Protein AF-A0A0B5ARY9-F1 (afdb_monomer_lite)

Organism: NCBI:txid1508404

Radius of gyration: 20.07 Å; chains: 1; bounding box: 61×40×53 Å

pLDDT: mean 85.97, std 12.18, range [48.94, 98.12]

Structure (mmCIF, N/CA/C/O backbone):
data_AF-A0A0B5ARY9-F1
#
_entry.id   AF-A0A0B5ARY9-F1
#
loop_
_atom_site.group_PDB
_atom_site.id
_atom_site.type_symbol
_atom_site.label_atom_id
_atom_site.label_alt_id
_atom_site.label_comp_id
_atom_site.label_asym_id
_atom_site.label_entity_id
_atom_site.label_seq_id
_atom_site.pdbx_PDB_ins_code
_atom_site.Cartn_x
_atom_site.Cartn_y
_atom_site.Cartn_z
_atom_site.occupancy
_atom_site.B_iso_or_equiv
_atom_site.auth_seq_id
_atom_site.auth_comp_id
_atom_site.auth_asym_id
_atom_site.auth_atom_id
_atom_site.pdbx_PDB_model_num
ATOM 1 N N . MET A 1 1 ? -7.238 20.984 -9.624 1.00 54.97 1 MET A N 1
ATOM 2 C CA . MET A 1 1 ? -7.441 20.242 -8.363 1.00 54.97 1 MET A CA 1
ATOM 3 C C . MET A 1 1 ? -6.133 19.531 -8.037 1.00 54.97 1 MET A C 1
ATOM 5 O O . MET A 1 1 ? -5.533 18.993 -8.959 1.00 54.97 1 MET A O 1
ATOM 9 N N . MET A 1 2 ? -5.615 19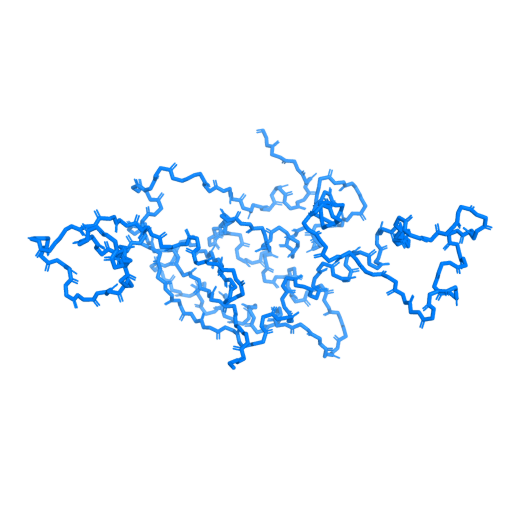.633 -6.809 1.00 69.62 2 MET A N 1
ATOM 10 C CA . MET A 1 2 ? -4.428 18.862 -6.398 1.00 69.62 2 MET A CA 1
ATOM 11 C C . MET A 1 2 ? -4.874 17.446 -6.035 1.00 69.62 2 MET A C 1
ATOM 13 O O . MET A 1 2 ? -5.893 17.307 -5.373 1.00 69.62 2 MET A O 1
ATOM 17 N N . SER A 1 3 ? -4.133 16.422 -6.463 1.00 82.12 3 SER A N 1
ATOM 18 C CA . SER A 1 3 ? -4.430 15.027 -6.106 1.00 82.12 3 SER A CA 1
ATOM 19 C C . SER A 1 3 ? -4.201 14.764 -4.612 1.00 82.12 3 SER A C 1
ATOM 21 O O . SER A 1 3 ? -3.305 15.389 -4.040 1.00 82.12 3 SER A O 1
ATOM 23 N N . TYR A 1 4 ? -4.915 13.822 -4.006 1.00 85.75 4 TYR A N 1
ATOM 24 C CA . TYR A 1 4 ? -4.802 13.463 -2.587 1.00 85.75 4 TYR A CA 1
ATOM 25 C C . TYR A 1 4 ? -5.052 11.966 -2.370 1.00 85.75 4 TYR A C 1
ATOM 27 O O . TYR A 1 4 ? -5.631 11.297 -3.221 1.00 85.75 4 TYR A O 1
ATOM 35 N N . THR A 1 5 ? -4.529 11.437 -1.269 1.00 89.31 5 THR A N 1
ATOM 36 C CA . THR A 1 5 ? -4.790 10.079 -0.793 1.00 89.31 5 THR A CA 1
ATOM 37 C C . THR A 1 5 ? -5.748 10.186 0.381 1.00 89.31 5 THR A C 1
ATOM 39 O O . THR A 1 5 ? -5.441 10.841 1.376 1.00 89.31 5 THR A O 1
ATOM 42 N N . GLU A 1 6 ? -6.906 9.565 0.258 1.00 91.56 6 GLU A N 1
ATOM 43 C CA . GLU A 1 6 ? -7.894 9.423 1.317 1.00 91.56 6 GLU A CA 1
ATOM 44 C C . GLU A 1 6 ? -7.512 8.235 2.195 1.00 91.56 6 GLU A C 1
ATOM 46 O O . GLU A 1 6 ? -7.221 7.140 1.703 1.00 91.56 6 GLU A O 1
ATOM 51 N N . ILE A 1 7 ? -7.499 8.460 3.502 1.00 94.00 7 ILE A N 1
ATOM 52 C CA . ILE A 1 7 ? -7.186 7.443 4.499 1.00 94.00 7 ILE A CA 1
ATOM 53 C C . ILE A 1 7 ? -8.490 7.115 5.199 1.00 94.00 7 ILE A C 1
ATOM 55 O O . ILE A 1 7 ? -9.101 7.989 5.815 1.00 94.00 7 ILE A O 1
ATOM 59 N N . TYR A 1 8 ? -8.907 5.862 5.111 1.00 94.94 8 TYR A N 1
ATOM 60 C CA . TYR A 1 8 ? -10.141 5.384 5.705 1.00 94.94 8 TYR A CA 1
ATOM 61 C C . TYR A 1 8 ? -9.852 4.620 6.989 1.00 94.94 8 TYR A C 1
ATOM 63 O O . TYR A 1 8 ? -9.044 3.691 6.999 1.00 94.94 8 TYR A O 1
ATOM 71 N N . ALA A 1 9 ? -10.524 4.995 8.072 1.00 96.94 9 ALA A N 1
ATOM 72 C CA . ALA A 1 9 ? -10.546 4.214 9.297 1.00 96.94 9 ALA A CA 1
ATOM 73 C C . ALA A 1 9 ? -11.629 3.139 9.197 1.00 96.94 9 ALA A C 1
ATOM 75 O O . ALA A 1 9 ? -12.767 3.424 8.823 1.00 96.94 9 ALA A O 1
ATOM 76 N N . ILE A 1 10 ? -11.266 1.914 9.568 1.00 97.00 10 ILE A N 1
ATOM 77 C CA . ILE A 1 10 ? -12.204 0.808 9.740 1.00 97.00 10 ILE A CA 1
ATOM 78 C C . ILE A 1 10 ? -12.572 0.764 11.218 1.00 97.00 10 ILE A C 1
ATOM 80 O O . ILE A 1 10 ? -11.695 0.582 12.068 1.00 97.00 10 ILE A O 1
ATOM 84 N N . HIS A 1 11 ? -13.851 0.941 11.524 1.00 97.25 11 HIS A N 1
ATOM 85 C CA . HIS A 1 11 ? -14.368 0.974 12.887 1.00 97.25 11 HIS A CA 1
ATOM 86 C C . HIS A 1 11 ? -14.787 -0.420 13.374 1.00 97.25 11 HIS A C 1
ATOM 88 O O . HIS A 1 11 ? -15.020 -1.336 12.586 1.00 97.25 11 HIS A O 1
ATOM 94 N N . LYS A 1 12 ? -14.919 -0.599 14.693 1.00 97.06 12 LYS A N 1
ATOM 95 C CA . LYS A 1 12 ? -15.335 -1.871 15.321 1.00 97.06 12 LYS A CA 1
ATOM 96 C C . LYS A 1 12 ? -16.670 -2.419 14.823 1.00 97.06 12 LYS A C 1
ATOM 98 O O . LYS A 1 12 ? -16.895 -3.622 14.920 1.00 97.06 12 LYS A O 1
ATOM 103 N N . ASN A 1 13 ? -17.561 -1.552 14.352 1.00 94.94 13 ASN A N 1
ATOM 104 C CA . ASN A 1 13 ? -18.849 -1.940 13.781 1.00 94.94 13 ASN A CA 1
ATOM 105 C C . ASN A 1 13 ? -18.762 -2.329 12.293 1.00 94.94 13 ASN A C 1
ATOM 107 O O . ASN A 1 13 ? -19.776 -2.719 11.727 1.00 94.94 13 ASN A O 1
ATOM 111 N N . GLY A 1 14 ? -17.579 -2.243 11.682 1.00 93.06 14 GLY A N 1
ATOM 112 C CA . GLY A 1 14 ? -17.335 -2.550 10.275 1.00 93.06 14 GLY A CA 1
ATOM 113 C C . GLY A 1 14 ? -17.408 -1.335 9.356 1.00 93.06 14 GLY A C 1
ATOM 114 O O . GLY A 1 14 ? -16.981 -1.441 8.209 1.00 93.06 14 GLY A O 1
ATOM 115 N N . ASP A 1 15 ? -17.885 -0.186 9.842 1.00 94.00 15 ASP A N 1
ATOM 116 C CA . ASP A 1 15 ? -18.006 1.011 9.014 1.00 94.00 15 ASP A CA 1
ATOM 117 C C . ASP A 1 15 ? -16.628 1.512 8.589 1.00 94.00 15 ASP A C 1
ATOM 119 O O . ASP A 1 15 ? -15.696 1.609 9.397 1.00 94.00 15 ASP A O 1
ATOM 123 N N . VAL A 1 16 ? -16.533 1.902 7.324 1.00 93.62 16 VAL A N 1
ATOM 124 C CA . VAL A 1 16 ? -15.345 2.508 6.738 1.00 93.62 16 VAL A CA 1
ATOM 125 C C . VAL A 1 16 ? -15.617 3.985 6.522 1.00 93.62 16 VAL A C 1
ATOM 127 O O . VAL A 1 16 ? -16.520 4.373 5.784 1.00 93.62 16 VAL A O 1
ATOM 130 N N . ARG A 1 17 ? -14.858 4.833 7.216 1.00 92.50 17 ARG A N 1
ATOM 131 C CA . ARG A 1 17 ? -15.082 6.284 7.225 1.00 92.50 17 ARG A CA 1
ATOM 132 C C . ARG A 1 17 ? -13.805 7.025 6.898 1.00 92.50 17 ARG A C 1
ATOM 134 O O . ARG A 1 17 ? -12.728 6.638 7.351 1.00 92.50 17 ARG A O 1
ATOM 141 N N . LEU A 1 18 ? -13.930 8.104 6.128 1.00 92.44 18 LEU A N 1
ATOM 142 C CA . LEU A 1 18 ? -12.803 8.986 5.847 1.00 92.44 18 LEU A CA 1
ATOM 143 C C . LEU A 1 18 ? -12.254 9.528 7.173 1.00 92.44 18 LEU A C 1
ATOM 145 O O . LEU A 1 18 ? -12.979 10.158 7.942 1.00 92.44 18 LEU A O 1
ATOM 149 N N . TYR A 1 19 ? -10.978 9.264 7.433 1.00 94.88 19 TYR A N 1
ATOM 150 C CA . TYR A 1 19 ? -10.282 9.704 8.635 1.00 94.88 19 TYR A CA 1
ATOM 151 C C . TYR A 1 19 ? -9.521 11.005 8.383 1.00 94.88 19 TYR A C 1
ATOM 153 O O . TYR A 1 19 ? -9.696 11.990 9.099 1.00 94.88 19 TYR A O 1
ATOM 161 N N . GLU A 1 20 ? -8.675 11.016 7.352 1.00 94.12 20 GLU A N 1
ATOM 162 C CA . GLU A 1 20 ? -7.854 12.168 6.981 1.00 94.12 20 GLU A CA 1
ATOM 163 C C . GLU A 1 20 ? -7.506 12.104 5.484 1.00 94.12 20 GLU A C 1
ATOM 165 O O . GLU A 1 20 ? -7.478 11.033 4.875 1.00 94.12 20 GLU A O 1
ATOM 170 N N . GLU A 1 21 ? -7.222 13.259 4.886 1.00 91.31 21 GLU A N 1
ATOM 171 C CA . GLU A 1 21 ? -6.694 13.360 3.526 1.00 91.31 21 GLU A CA 1
ATOM 172 C C . GLU A 1 21 ? -5.220 13.745 3.570 1.00 91.31 21 GLU A C 1
ATOM 174 O O . GLU A 1 21 ? -4.829 14.758 4.159 1.00 91.31 21 GLU A O 1
ATOM 179 N N . ASN A 1 22 ? -4.399 12.985 2.859 1.00 88.12 22 ASN A N 1
ATOM 180 C CA . ASN A 1 22 ? -3.012 13.325 2.622 1.00 88.12 22 ASN A CA 1
ATOM 181 C C . ASN A 1 22 ? -2.848 13.977 1.241 1.00 88.12 22 ASN A C 1
ATOM 183 O O . ASN A 1 22 ? -3.147 13.387 0.202 1.00 88.12 22 ASN A O 1
ATOM 187 N N . LYS A 1 23 ? -2.387 15.231 1.210 1.00 85.00 23 LYS A N 1
ATOM 188 C CA . LYS A 1 23 ? -2.283 15.996 -0.041 1.00 85.00 23 LYS A CA 1
ATOM 189 C C . LYS A 1 23 ? -1.094 15.531 -0.876 1.00 85.00 23 LYS A C 1
ATOM 191 O O . LYS A 1 23 ? -0.024 15.248 -0.359 1.00 85.00 23 LYS A O 1
ATOM 196 N N . ASN A 1 24 ? -1.258 15.618 -2.193 1.00 77.62 24 ASN A N 1
ATOM 197 C CA . ASN A 1 24 ? -0.271 15.244 -3.201 1.00 77.62 24 ASN A CA 1
ATOM 198 C C . ASN A 1 24 ? -0.010 13.733 -3.280 1.00 77.62 24 ASN A C 1
ATOM 200 O O . ASN A 1 24 ? 1.106 13.263 -3.070 1.00 77.62 24 ASN A O 1
ATOM 204 N N . SER A 1 25 ? -1.041 12.991 -3.680 1.00 74.50 25 SER A N 1
ATOM 205 C CA . SER A 1 25 ? -0.987 11.531 -3.828 1.00 74.50 25 SER A CA 1
ATOM 206 C C . SER A 1 25 ? 0.103 10.986 -4.758 1.00 74.50 25 SER A C 1
ATOM 208 O O . SER A 1 25 ? 0.502 9.832 -4.624 1.00 74.50 25 SER A O 1
ATOM 210 N N . TRP A 1 26 ? 0.658 11.816 -5.654 1.00 72.94 26 TRP A N 1
ATOM 211 C CA . TRP A 1 26 ? 1.844 11.460 -6.441 1.00 72.94 26 TRP A CA 1
ATOM 212 C C . TRP A 1 26 ? 3.029 11.037 -5.566 1.00 72.94 26 TRP A C 1
ATOM 214 O O . TRP A 1 26 ? 3.849 10.241 -6.008 1.00 72.94 26 TRP A O 1
ATOM 224 N N . ARG A 1 27 ? 3.094 11.533 -4.323 1.00 80.50 27 ARG A N 1
ATOM 225 C CA . ARG A 1 27 ? 4.112 11.200 -3.317 1.00 80.50 27 ARG A CA 1
ATOM 226 C C . ARG A 1 27 ? 3.840 9.895 -2.561 1.00 80.50 27 ARG A C 1
ATOM 228 O O . ARG A 1 27 ? 4.618 9.551 -1.672 1.00 80.50 27 ARG A O 1
ATOM 235 N N . TRP A 1 28 ? 2.766 9.186 -2.903 1.00 85.06 28 TRP A N 1
ATOM 236 C CA . TRP A 1 28 ? 2.451 7.861 -2.385 1.00 85.06 28 TRP A CA 1
ATOM 237 C C . TRP A 1 28 ? 2.677 6.803 -3.473 1.00 85.06 28 TRP A C 1
ATOM 239 O O . TRP A 1 28 ? 3.830 6.600 -3.859 1.00 85.06 28 TRP A O 1
ATOM 249 N N . SER A 1 29 ? 1.630 6.157 -4.000 1.00 87.88 29 SER A N 1
ATOM 250 C CA . SER A 1 29 ? 1.767 4.998 -4.894 1.00 87.88 29 SER A CA 1
ATOM 251 C C . SER A 1 29 ? 2.662 5.245 -6.113 1.00 87.88 29 SER A C 1
ATOM 253 O O . SER A 1 29 ? 3.601 4.473 -6.299 1.00 87.88 29 SER A O 1
ATOM 255 N N . PRO A 1 30 ? 2.492 6.325 -6.908 1.00 87.31 30 PRO A N 1
ATOM 256 C CA . PRO A 1 30 ? 3.330 6.537 -8.090 1.00 87.31 30 PRO A CA 1
ATOM 257 C C . PRO A 1 30 ? 4.822 6.691 -7.767 1.00 87.31 30 PRO A C 1
ATOM 259 O O . PRO A 1 30 ? 5.667 6.166 -8.494 1.00 87.31 30 PRO A O 1
ATOM 262 N N . GLN A 1 31 ? 5.156 7.378 -6.668 1.00 88.12 31 GLN A N 1
ATOM 263 C CA . GLN A 1 31 ? 6.541 7.510 -6.220 1.00 88.12 31 GLN A CA 1
ATOM 264 C C . GLN A 1 31 ? 7.089 6.164 -5.730 1.00 88.12 31 GLN A C 1
ATOM 266 O O . GLN A 1 31 ? 8.191 5.789 -6.116 1.00 88.12 31 GLN A O 1
ATOM 271 N N . ILE A 1 32 ? 6.323 5.415 -4.928 1.00 90.75 32 ILE A N 1
ATOM 272 C CA . ILE A 1 32 ? 6.709 4.075 -4.449 1.00 90.75 32 ILE A CA 1
ATOM 273 C C . ILE A 1 32 ? 7.010 3.147 -5.628 1.00 90.75 32 ILE A C 1
ATOM 275 O O . ILE A 1 32 ? 8.047 2.485 -5.645 1.00 90.75 32 ILE A O 1
ATOM 279 N N . TRP A 1 33 ? 6.128 3.118 -6.629 1.00 92.56 33 TRP A N 1
ATOM 280 C CA . TRP A 1 33 ? 6.295 2.267 -7.803 1.00 92.56 33 TRP A CA 1
ATOM 281 C C . TRP A 1 33 ? 7.539 2.648 -8.604 1.00 92.56 33 TRP A C 1
ATOM 283 O O . TRP A 1 33 ? 8.312 1.767 -8.972 1.00 92.56 33 TRP A O 1
ATOM 293 N N . GLY A 1 34 ? 7.767 3.948 -8.817 1.00 90.00 34 GLY A N 1
ATOM 294 C CA . GLY A 1 34 ? 8.947 4.440 -9.526 1.00 90.00 34 GLY A CA 1
ATOM 295 C C . GLY A 1 34 ? 10.265 4.102 -8.822 1.00 90.00 34 GLY A C 1
ATOM 296 O O . GLY A 1 34 ? 11.233 3.743 -9.487 1.00 90.00 34 GLY A O 1
ATOM 297 N N . GLU A 1 35 ? 10.303 4.169 -7.489 1.00 90.44 35 GLU A N 1
ATOM 298 C CA . GLU A 1 35 ? 11.482 3.777 -6.706 1.00 90.44 35 GLU A CA 1
ATOM 299 C C . GLU A 1 35 ? 11.766 2.279 -6.784 1.00 90.44 35 GLU A C 1
ATOM 301 O O . GLU A 1 35 ? 12.908 1.863 -6.970 1.00 90.44 35 GLU A O 1
ATOM 306 N N . LEU A 1 36 ? 10.734 1.450 -6.615 1.00 93.00 36 LEU A N 1
ATOM 307 C CA . LEU A 1 36 ? 10.900 -0.000 -6.647 1.00 93.00 36 LEU A CA 1
ATOM 308 C C . LEU A 1 36 ? 11.262 -0.488 -8.048 1.00 93.00 36 LEU A C 1
ATOM 310 O O . LEU A 1 36 ? 12.088 -1.391 -8.181 1.00 93.00 36 LEU A O 1
ATOM 314 N N . GLU A 1 37 ? 10.710 0.146 -9.083 1.00 93.62 37 GLU A N 1
ATOM 315 C CA . GLU A 1 37 ? 11.155 -0.042 -10.460 1.00 93.62 37 GLU A CA 1
ATOM 316 C C . GLU A 1 37 ? 12.657 0.239 -10.589 1.00 93.62 37 GLU A C 1
ATOM 318 O O . GLU A 1 37 ? 13.399 -0.611 -11.077 1.00 93.62 37 GLU A O 1
ATOM 323 N N . GLU A 1 38 ? 13.115 1.401 -10.119 1.00 90.88 38 GLU A N 1
ATOM 324 C CA . GLU A 1 38 ? 14.512 1.818 -10.241 1.00 90.88 38 GLU A CA 1
ATOM 325 C C . GLU A 1 38 ? 15.489 0.920 -9.471 1.00 90.88 38 GLU A C 1
ATOM 327 O O . GLU A 1 38 ? 16.595 0.667 -9.951 1.00 90.88 38 GLU A O 1
ATOM 332 N N . ARG A 1 39 ? 15.086 0.411 -8.303 1.00 92.06 39 ARG A N 1
ATOM 333 C CA . ARG A 1 39 ? 15.934 -0.446 -7.462 1.00 92.06 39 ARG A CA 1
ATOM 334 C C . ARG A 1 39 ? 16.004 -1.894 -7.945 1.00 92.06 39 ARG A C 1
ATOM 336 O O . ARG A 1 39 ? 17.053 -2.518 -7.800 1.00 92.06 39 ARG A O 1
ATOM 343 N N . HIS A 1 40 ? 14.909 -2.442 -8.485 1.00 94.25 40 HIS A N 1
ATOM 344 C CA . HIS A 1 40 ? 14.743 -3.902 -8.609 1.00 94.25 40 HIS A CA 1
ATOM 345 C C . HIS A 1 40 ? 14.464 -4.422 -10.019 1.00 94.25 40 HIS A C 1
ATOM 347 O O . HIS A 1 40 ? 14.586 -5.633 -10.259 1.00 94.25 40 HIS A O 1
ATOM 353 N N . LEU A 1 41 ? 14.078 -3.552 -10.955 1.00 92.88 41 LEU A N 1
ATOM 354 C CA . LEU A 1 41 ? 13.720 -3.946 -12.315 1.00 92.88 41 LEU A CA 1
ATOM 355 C C . LEU A 1 41 ? 14.757 -3.471 -13.341 1.00 92.88 41 LEU A C 1
ATOM 357 O O . LEU A 1 41 ? 15.394 -2.434 -13.164 1.00 92.88 41 LEU A O 1
ATOM 361 N N . PRO A 1 42 ? 14.942 -4.219 -14.446 1.00 90.44 42 PRO A N 1
ATOM 362 C CA . PRO A 1 42 ? 15.747 -3.736 -15.557 1.00 90.44 42 PRO A CA 1
ATOM 363 C C . PRO A 1 42 ? 15.086 -2.518 -16.215 1.00 90.44 42 PRO A C 1
ATOM 365 O O . PRO A 1 42 ? 13.861 -2.328 -16.132 1.00 90.44 42 PRO A O 1
ATOM 368 N N . VAL A 1 43 ? 15.910 -1.736 -16.920 1.00 88.12 43 VAL A N 1
ATOM 369 C CA . VAL A 1 43 ? 15.468 -0.609 -17.751 1.00 88.12 43 VAL A CA 1
ATOM 370 C C . VAL A 1 43 ? 14.319 -1.064 -18.647 1.00 88.12 43 VAL A C 1
ATOM 372 O O . VAL A 1 43 ? 14.418 -2.078 -19.341 1.00 88.12 43 VAL A O 1
ATOM 375 N N . LEU A 1 44 ? 13.212 -0.321 -18.614 1.00 90.25 44 LEU A N 1
ATOM 376 C CA . LEU A 1 44 ? 12.077 -0.595 -19.482 1.00 90.25 44 LEU A CA 1
ATOM 377 C C . LEU A 1 44 ? 12.504 -0.416 -20.943 1.00 90.25 44 LEU A C 1
ATOM 379 O O . LEU A 1 44 ? 13.064 0.614 -21.308 1.00 90.25 44 LEU A O 1
ATOM 383 N N . ARG A 1 45 ? 12.178 -1.384 -21.801 1.00 90.56 45 ARG A N 1
ATOM 384 C CA . ARG A 1 45 ? 12.351 -1.265 -23.251 1.00 90.56 45 ARG A CA 1
ATOM 385 C C . ARG A 1 45 ? 10.997 -1.049 -23.933 1.00 90.56 45 ARG A C 1
ATOM 387 O O . ARG A 1 45 ? 10.281 -2.025 -24.172 1.00 90.56 45 ARG A O 1
ATOM 394 N N . PRO A 1 46 ? 10.633 0.190 -24.309 1.00 89.44 46 PRO A N 1
ATOM 395 C CA . PRO A 1 46 ? 9.399 0.424 -25.045 1.00 89.44 46 PRO A CA 1
ATOM 396 C C . PRO A 1 46 ? 9.385 -0.323 -26.382 1.00 89.44 46 PRO A C 1
ATOM 398 O O . PRO A 1 46 ? 10.389 -0.376 -27.092 1.00 89.44 46 PRO A O 1
ATOM 401 N N . ARG A 1 47 ? 8.217 -0.846 -26.773 1.00 89.06 47 ARG A N 1
ATOM 402 C CA . ARG A 1 47 ? 8.053 -1.657 -27.999 1.00 89.06 47 ARG A CA 1
ATOM 403 C C . ARG A 1 47 ? 8.470 -0.938 -29.285 1.00 89.06 47 ARG A C 1
ATOM 405 O O . ARG A 1 47 ? 8.805 -1.592 -30.266 1.00 89.06 47 ARG A O 1
ATOM 412 N N . PHE A 1 48 ? 8.429 0.392 -29.290 1.00 90.00 48 PHE A N 1
ATOM 413 C CA . PHE A 1 48 ? 8.829 1.205 -30.437 1.00 90.00 48 PHE A CA 1
ATOM 414 C C . PHE A 1 48 ? 10.353 1.396 -30.553 1.00 90.00 48 PHE A C 1
ATOM 416 O O . PHE A 1 48 ? 10.808 1.927 -31.564 1.00 90.00 48 PHE A O 1
ATOM 423 N N . VAL A 1 49 ? 11.153 0.968 -29.564 1.00 93.19 49 VAL A N 1
ATOM 424 C CA . VAL A 1 49 ? 12.620 1.047 -29.624 1.00 93.19 49 VAL A CA 1
ATOM 425 C C . VAL A 1 49 ? 13.177 -0.065 -30.528 1.00 93.19 49 VAL A C 1
ATOM 427 O O . VAL A 1 49 ? 13.020 -1.250 -30.209 1.00 93.19 49 VAL A O 1
ATOM 430 N N . PRO A 1 50 ? 13.878 0.266 -31.632 1.00 95.69 50 PRO A N 1
ATOM 431 C CA . PRO A 1 50 ? 14.358 -0.729 -32.591 1.00 95.69 50 PRO A CA 1
ATOM 432 C C . PRO A 1 50 ? 15.303 -1.764 -31.973 1.00 95.69 50 PRO A C 1
ATOM 434 O O . PRO A 1 50 ? 16.234 -1.397 -31.2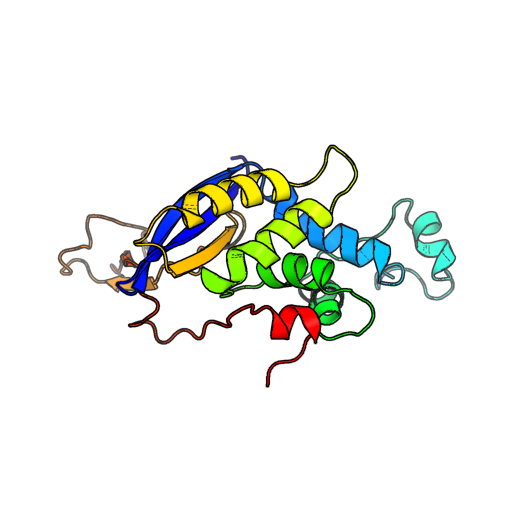64 1.00 95.69 50 PRO A O 1
ATOM 437 N N . ASN A 1 51 ? 15.140 -3.049 -32.305 1.00 94.38 51 ASN A N 1
ATOM 438 C CA . ASN A 1 51 ? 15.892 -4.175 -31.710 1.00 94.38 51 ASN A CA 1
ATOM 439 C C . ASN A 1 51 ? 17.428 -4.102 -31.831 1.00 94.38 51 ASN A C 1
ATOM 441 O O . ASN A 1 51 ? 18.119 -4.832 -31.129 1.00 94.38 51 ASN A O 1
ATOM 445 N N . TYR A 1 52 ? 17.979 -3.264 -32.716 1.00 95.00 52 TYR A N 1
ATOM 446 C CA . TYR A 1 52 ? 19.432 -3.073 -32.823 1.00 95.00 52 TYR A CA 1
ATOM 447 C C . TYR A 1 52 ? 20.003 -2.137 -31.744 1.00 95.00 52 TYR A C 1
ATOM 449 O O . TYR A 1 52 ? 21.214 -2.120 -31.538 1.00 95.00 52 TYR A O 1
ATOM 457 N N . ILE A 1 53 ? 19.152 -1.357 -31.071 1.00 95.75 53 ILE A N 1
ATOM 458 C CA . ILE A 1 53 ? 19.516 -0.581 -29.883 1.00 95.75 53 ILE A CA 1
ATOM 459 C C . ILE A 1 53 ? 19.565 -1.551 -28.708 1.00 95.75 53 ILE A C 1
ATOM 461 O O . ILE A 1 53 ? 18.551 -2.187 -28.420 1.00 95.75 53 ILE A O 1
ATOM 465 N N . LYS A 1 54 ? 20.712 -1.683 -28.038 1.00 93.19 54 LYS A N 1
ATOM 466 C CA . LYS A 1 54 ? 20.831 -2.533 -26.843 1.00 93.19 54 LYS A CA 1
ATOM 467 C C . LYS A 1 54 ? 20.122 -1.902 -25.645 1.00 93.19 54 LYS A C 1
ATOM 469 O O . LYS A 1 54 ? 19.921 -0.691 -25.636 1.00 93.19 54 LYS A O 1
ATOM 474 N N . ASP A 1 55 ? 19.760 -2.702 -24.646 1.00 90.38 55 ASP A N 1
ATOM 475 C CA . ASP A 1 55 ? 18.999 -2.225 -23.481 1.00 90.38 55 ASP A CA 1
ATOM 476 C C . ASP A 1 55 ? 19.747 -1.134 -22.703 1.00 90.38 55 ASP A C 1
ATOM 478 O O . ASP A 1 55 ? 19.145 -0.147 -22.290 1.00 90.38 55 ASP A O 1
ATOM 482 N N . GLU A 1 56 ? 21.077 -1.221 -22.625 1.00 91.62 56 GLU A N 1
ATOM 483 C CA . GLU A 1 56 ? 21.917 -0.211 -21.968 1.00 91.62 56 GLU A CA 1
ATOM 484 C C . GLU A 1 56 ? 21.964 1.123 -22.733 1.00 91.62 56 GLU A C 1
ATOM 486 O O . GLU A 1 56 ? 22.397 2.136 -22.192 1.00 91.62 56 GLU A O 1
ATOM 491 N N . GLN A 1 57 ? 21.533 1.132 -23.998 1.00 94.31 57 GLN A N 1
ATOM 492 C CA . GLN A 1 57 ? 21.506 2.309 -24.872 1.00 94.31 57 GLN A CA 1
ATOM 493 C C . GLN A 1 57 ? 20.100 2.898 -25.014 1.00 94.31 57 GLN A C 1
ATOM 495 O O . GLN A 1 57 ? 19.924 3.893 -25.716 1.00 94.31 57 GLN A O 1
ATOM 500 N N . VAL A 1 58 ? 19.087 2.285 -24.393 1.00 94.06 58 VAL A N 1
ATOM 501 C CA . VAL A 1 58 ? 17.690 2.722 -24.519 1.00 94.06 58 VAL A CA 1
ATOM 502 C C . VAL A 1 58 ? 17.524 4.151 -24.013 1.00 94.06 58 VAL A C 1
ATOM 504 O O . VAL A 1 58 ? 16.921 4.964 -24.708 1.00 94.06 58 VAL A O 1
ATOM 507 N N . GLU A 1 59 ? 18.091 4.481 -22.852 1.00 93.31 59 GLU A N 1
ATOM 508 C CA . GLU A 1 59 ? 17.980 5.831 -22.286 1.00 93.31 59 GLU A CA 1
ATOM 509 C C . GLU A 1 59 ? 18.654 6.883 -23.181 1.00 93.31 59 GLU A C 1
ATOM 511 O O . GLU A 1 59 ? 18.071 7.933 -23.446 1.00 93.31 59 GLU A O 1
ATOM 516 N N . GLU A 1 60 ? 19.845 6.580 -23.711 1.00 94.81 60 GLU A N 1
ATOM 517 C CA . GLU A 1 60 ? 20.566 7.451 -24.650 1.00 94.81 60 GLU A CA 1
ATOM 518 C C . GLU A 1 60 ? 19.769 7.656 -25.945 1.00 94.81 60 GLU A C 1
ATOM 520 O O . GLU A 1 60 ? 19.635 8.779 -26.427 1.00 94.81 60 GLU A O 1
ATOM 525 N N . TYR A 1 61 ? 19.199 6.578 -26.488 1.00 95.31 61 TYR A N 1
ATOM 526 C CA . TYR A 1 61 ? 18.402 6.614 -27.712 1.00 95.31 61 TYR A CA 1
ATOM 527 C C . TYR A 1 61 ? 17.119 7.439 -27.555 1.00 95.31 61 TYR A C 1
ATOM 529 O O . TYR A 1 61 ? 16.731 8.162 -28.473 1.00 95.31 61 TYR A O 1
ATOM 537 N N . LEU A 1 62 ? 16.455 7.326 -26.403 1.00 94.44 62 LEU A N 1
ATOM 538 C CA . LEU A 1 62 ? 15.215 8.042 -26.113 1.00 94.44 62 LEU A CA 1
ATOM 539 C C . LEU A 1 62 ? 15.455 9.487 -25.656 1.00 94.44 62 LEU A C 1
ATOM 541 O O . LEU A 1 62 ? 14.568 10.326 -25.798 1.00 94.44 62 LEU A O 1
ATOM 545 N N . GLY A 1 63 ? 16.633 9.785 -25.101 1.00 94.44 63 GLY A N 1
ATOM 546 C CA . GLY A 1 63 ? 16.928 11.060 -24.446 1.00 94.44 63 GLY A CA 1
ATOM 547 C C . GLY A 1 63 ? 16.270 11.214 -23.068 1.00 94.44 63 GLY A C 1
ATOM 548 O O . GLY A 1 63 ? 16.299 12.301 -22.495 1.00 94.44 63 GLY A O 1
ATOM 549 N N . TYR A 1 64 ? 15.663 10.149 -22.539 1.00 90.62 64 TYR A N 1
ATOM 550 C CA . TYR A 1 64 ? 15.072 10.077 -21.203 1.00 90.62 64 TYR A CA 1
ATOM 551 C C . TYR A 1 64 ? 15.033 8.623 -20.717 1.00 90.62 64 TYR A C 1
ATOM 553 O O . TYR A 1 64 ? 15.010 7.691 -21.522 1.00 90.62 64 TYR A O 1
ATOM 561 N N . LYS A 1 65 ? 14.977 8.430 -19.394 1.00 88.88 65 LYS A N 1
ATOM 562 C CA . LYS A 1 65 ? 14.771 7.113 -18.781 1.00 88.88 65 LYS A CA 1
ATOM 563 C C . LYS A 1 65 ? 13.295 6.717 -18.898 1.00 88.88 65 LYS A C 1
ATOM 565 O O . LYS A 1 65 ? 12.454 7.390 -18.293 1.00 88.88 65 LYS A O 1
ATOM 570 N N . PRO A 1 66 ? 12.942 5.686 -19.686 1.00 90.62 66 PRO A N 1
ATOM 571 C CA . PRO A 1 66 ? 11.562 5.230 -19.773 1.00 90.62 66 PRO A CA 1
ATOM 572 C C . PRO A 1 66 ? 11.129 4.638 -18.427 1.00 90.62 66 PRO A C 1
ATOM 574 O O . PRO A 1 66 ? 11.913 3.964 -17.763 1.00 90.62 66 PRO A O 1
ATOM 577 N N . LYS A 1 67 ? 9.878 4.891 -18.041 1.00 88.88 67 LYS A N 1
ATOM 578 C CA . LYS A 1 67 ? 9.271 4.385 -16.805 1.00 88.88 67 LYS A CA 1
ATOM 579 C C . LYS A 1 67 ? 8.004 3.603 -17.111 1.00 88.88 67 LYS A C 1
ATOM 581 O O . LYS A 1 67 ? 7.319 3.887 -18.100 1.00 88.88 67 LYS A O 1
ATOM 586 N N . ARG A 1 68 ? 7.688 2.638 -16.252 1.00 89.00 68 ARG A N 1
ATOM 587 C CA . ARG A 1 68 ? 6.449 1.860 -16.326 1.00 89.00 68 ARG A CA 1
ATOM 588 C C . ARG A 1 68 ? 5.283 2.750 -15.881 1.00 89.00 68 ARG A C 1
ATOM 590 O O . ARG A 1 68 ? 5.251 3.234 -14.755 1.00 89.00 68 ARG A O 1
ATOM 597 N N . HIS A 1 69 ? 4.335 2.998 -16.784 1.00 77.62 69 HIS A N 1
ATOM 598 C CA . HIS A 1 69 ? 3.170 3.860 -16.520 1.00 77.62 69 HIS A CA 1
ATOM 599 C C . HIS A 1 69 ? 1.831 3.204 -16.880 1.00 77.62 69 HIS A C 1
ATOM 601 O O . HIS A 1 69 ? 0.798 3.604 -16.347 1.00 77.62 69 HIS A O 1
ATOM 607 N N . GLY A 1 70 ? 1.826 2.220 -17.787 1.00 77.69 70 GLY A N 1
ATOM 608 C CA . GLY A 1 70 ? 0.614 1.497 -18.163 1.00 77.69 70 GLY A CA 1
ATOM 609 C C . GLY A 1 70 ? 0.262 0.393 -17.158 1.00 77.69 70 GLY A C 1
ATOM 610 O O . GLY A 1 70 ? 1.171 -0.162 -16.542 1.00 77.69 70 GLY A O 1
ATOM 611 N N . PRO A 1 71 ? -1.022 0.000 -17.033 1.00 75.88 71 PRO A N 1
ATOM 612 C CA . PRO A 1 71 ? -1.433 -1.098 -16.153 1.00 75.88 71 PRO A CA 1
ATOM 613 C C . PRO A 1 71 ? -0.679 -2.406 -16.420 1.00 75.88 71 PRO A C 1
ATOM 615 O O . PRO A 1 71 ? -0.325 -3.120 -15.490 1.00 75.88 71 PRO A O 1
ATOM 618 N N . ASP A 1 72 ? -0.394 -2.715 -17.689 1.00 81.06 72 ASP A N 1
ATOM 619 C CA . ASP A 1 72 ? 0.369 -3.915 -18.049 1.00 81.06 72 ASP A CA 1
ATOM 620 C C . ASP A 1 72 ? 1.844 -3.829 -17.649 1.00 81.06 72 ASP A C 1
ATOM 622 O O . ASP A 1 72 ? 2.425 -4.837 -17.258 1.00 81.06 72 ASP A O 1
ATOM 626 N N . ASP A 1 73 ? 2.428 -2.633 -17.698 1.00 83.44 73 ASP A N 1
ATOM 627 C CA . ASP A 1 73 ? 3.824 -2.400 -17.333 1.00 83.44 73 ASP A CA 1
ATOM 628 C C . ASP A 1 73 ? 3.998 -2.380 -15.802 1.00 83.44 73 ASP A C 1
ATOM 630 O O . ASP A 1 73 ? 4.966 -2.922 -15.269 1.00 83.44 73 ASP A O 1
ATOM 634 N N . LEU A 1 74 ? 3.032 -1.805 -15.074 1.00 89.88 74 LEU A N 1
ATOM 635 C CA . LEU A 1 74 ? 3.034 -1.745 -13.608 1.00 89.88 74 LEU A CA 1
ATOM 636 C C . LEU A 1 74 ? 2.875 -3.120 -12.951 1.00 89.88 74 LEU A C 1
ATOM 638 O O . LEU A 1 74 ? 3.362 -3.304 -11.836 1.00 89.88 74 LEU A O 1
ATOM 642 N N . LYS A 1 75 ? 2.306 -4.116 -13.647 1.00 91.50 75 LYS A N 1
ATOM 643 C CA . LYS A 1 75 ? 2.270 -5.507 -13.161 1.00 91.50 75 LYS A CA 1
ATOM 644 C C . LYS A 1 75 ? 3.653 -6.029 -12.792 1.00 91.50 75 LYS A C 1
ATOM 646 O O . LYS A 1 75 ? 3.764 -6.785 -11.837 1.00 91.50 75 LYS A O 1
ATOM 651 N N . GLU A 1 76 ? 4.711 -5.638 -13.504 1.00 93.00 76 GLU A N 1
ATOM 652 C CA . GLU A 1 76 ? 6.072 -6.055 -13.147 1.00 93.00 76 GLU A CA 1
ATOM 653 C C . GLU A 1 76 ? 6.516 -5.486 -11.797 1.00 93.00 76 GLU A C 1
ATOM 655 O O . GLU A 1 76 ? 7.162 -6.192 -11.024 1.00 93.00 76 GLU A O 1
ATOM 660 N N . VAL A 1 77 ? 6.139 -4.238 -11.502 1.00 95.06 77 VAL A N 1
ATOM 661 C CA . VAL A 1 77 ? 6.418 -3.586 -10.218 1.00 95.06 77 VAL A CA 1
ATOM 662 C C . VAL A 1 77 ? 5.601 -4.238 -9.112 1.00 95.06 77 VAL A C 1
ATOM 664 O O . VAL A 1 77 ? 6.152 -4.583 -8.074 1.00 95.06 77 VAL A O 1
ATOM 667 N N . TRP A 1 78 ? 4.307 -4.469 -9.333 1.00 94.62 78 TRP A N 1
ATOM 668 C CA . TRP A 1 78 ? 3.453 -5.129 -8.347 1.00 94.62 78 TRP A CA 1
ATOM 669 C C . TRP A 1 78 ? 3.936 -6.555 -8.065 1.00 94.62 78 TRP A C 1
ATOM 671 O O . TRP A 1 78 ? 4.124 -6.918 -6.909 1.00 94.62 78 TRP A O 1
ATOM 681 N N . ASN A 1 79 ? 4.290 -7.323 -9.095 1.00 95.31 79 ASN A N 1
ATOM 682 C CA . ASN A 1 79 ? 4.795 -8.686 -8.935 1.00 95.31 79 ASN A CA 1
ATOM 683 C C . ASN A 1 79 ? 6.066 -8.782 -8.079 1.00 95.31 79 ASN A C 1
ATOM 685 O O . ASN A 1 79 ? 6.342 -9.868 -7.572 1.00 95.31 79 ASN A O 1
ATOM 689 N N . LEU A 1 80 ? 6.816 -7.687 -7.869 1.00 95.94 80 LEU A N 1
ATOM 690 C CA . LEU A 1 80 ? 7.947 -7.674 -6.937 1.00 95.94 80 LEU A CA 1
ATOM 691 C C . LEU A 1 80 ? 7.546 -8.153 -5.539 1.00 95.94 80 LEU A C 1
ATOM 693 O O . LEU A 1 80 ? 8.355 -8.827 -4.903 1.00 95.94 80 LEU A O 1
ATOM 697 N N . PHE A 1 81 ? 6.318 -7.877 -5.088 1.00 96.19 81 PHE A N 1
ATOM 698 C CA . PHE A 1 81 ? 5.826 -8.253 -3.760 1.00 96.19 81 PHE A CA 1
ATOM 699 C C . PHE A 1 81 ? 6.023 -9.744 -3.455 1.00 96.19 81 PHE A C 1
ATOM 701 O O . PHE A 1 81 ? 6.502 -10.101 -2.380 1.00 96.19 81 PHE A O 1
ATOM 708 N N . SER A 1 82 ? 5.755 -10.617 -4.426 1.00 94.25 82 SER A N 1
ATOM 709 C CA . SER A 1 82 ? 5.885 -12.072 -4.270 1.00 94.25 82 SER A CA 1
ATOM 710 C C . SER A 1 82 ? 7.281 -12.617 -4.597 1.00 94.25 82 SER A C 1
ATOM 712 O O . SER A 1 82 ? 7.482 -13.833 -4.616 1.00 94.25 82 SER A O 1
ATOM 714 N N . THR A 1 83 ? 8.258 -11.747 -4.869 1.00 93.81 83 THR A N 1
ATOM 715 C CA . THR A 1 83 ? 9.647 -12.141 -5.151 1.00 93.81 83 THR A CA 1
ATOM 716 C C . THR A 1 83 ? 10.544 -12.017 -3.922 1.00 93.81 83 THR A C 1
ATOM 718 O O . THR A 1 83 ? 10.222 -11.344 -2.942 1.00 93.81 83 THR A O 1
ATOM 721 N N . ASP A 1 84 ? 11.715 -12.643 -3.991 1.00 92.69 84 ASP A N 1
ATOM 722 C CA . ASP A 1 84 ? 12.803 -12.517 -3.018 1.00 92.69 84 ASP A CA 1
ATOM 723 C C . ASP A 1 84 ? 13.690 -11.278 -3.245 1.00 92.69 84 ASP A C 1
ATOM 725 O O . ASP A 1 84 ? 14.611 -11.036 -2.466 1.00 92.69 84 ASP A O 1
ATOM 729 N N . LYS A 1 85 ? 13.413 -10.479 -4.287 1.00 94.00 85 LYS A N 1
ATOM 730 C CA . LYS A 1 85 ? 14.189 -9.275 -4.627 1.00 94.00 85 LYS A CA 1
ATOM 731 C C . LYS A 1 85 ? 13.958 -8.117 -3.662 1.00 94.00 85 LYS A C 1
ATOM 733 O O . LYS A 1 85 ? 14.877 -7.343 -3.417 1.00 94.00 85 LYS A O 1
ATOM 738 N N . VAL A 1 86 ? 12.744 -8.010 -3.126 1.00 94.38 86 VAL A N 1
ATOM 739 C CA . VAL A 1 86 ? 12.350 -6.954 -2.188 1.00 94.38 86 VAL A CA 1
ATOM 740 C C . VAL A 1 86 ? 12.362 -7.465 -0.752 1.00 94.38 86 VAL A C 1
ATOM 742 O O . VAL A 1 86 ? 12.058 -8.629 -0.478 1.00 94.38 86 VAL A O 1
ATOM 745 N N . ASN A 1 87 ? 12.708 -6.586 0.183 1.00 94.56 87 ASN A N 1
ATOM 746 C CA . ASN A 1 87 ? 12.673 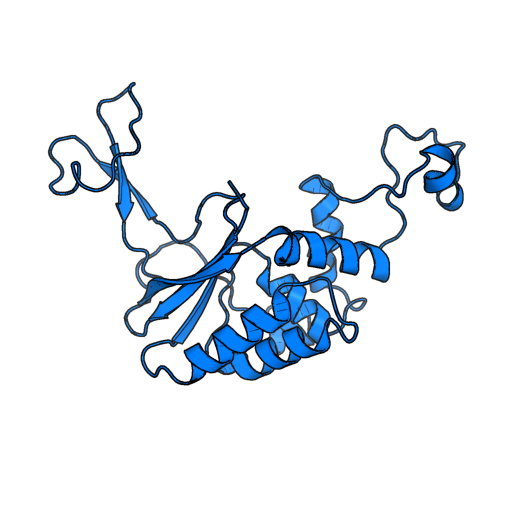-6.895 1.613 1.00 94.56 87 ASN A CA 1
ATOM 747 C C . ASN A 1 87 ? 11.296 -6.585 2.236 1.00 94.56 87 ASN A C 1
ATOM 749 O O . ASN A 1 87 ? 10.404 -6.050 1.581 1.00 94.56 87 ASN A O 1
ATOM 753 N N . SER A 1 88 ? 11.114 -6.898 3.521 1.00 95.38 88 SER A N 1
ATOM 754 C CA . SER A 1 88 ? 9.825 -6.705 4.198 1.00 95.38 88 SER A CA 1
ATOM 755 C C . SER A 1 88 ? 9.377 -5.245 4.303 1.00 95.38 88 SER A C 1
ATOM 757 O O . SER A 1 88 ? 8.183 -4.981 4.210 1.00 95.38 88 SER A O 1
ATOM 759 N N . VAL A 1 89 ? 10.300 -4.285 4.441 1.00 95.31 89 VAL A N 1
ATOM 760 C CA . VAL A 1 89 ? 9.968 -2.847 4.432 1.00 95.31 89 VAL A CA 1
ATOM 761 C C . VAL A 1 89 ? 9.381 -2.456 3.079 1.00 95.31 89 VAL A C 1
ATOM 763 O O . VAL A 1 89 ? 8.358 -1.781 3.010 1.00 95.31 89 VAL A O 1
ATOM 766 N N . GLU A 1 90 ? 10.002 -2.919 1.999 1.00 95.44 90 GLU A N 1
ATOM 767 C CA . GLU A 1 90 ? 9.535 -2.661 0.639 1.00 95.44 90 GLU A CA 1
ATOM 768 C C . GLU A 1 90 ? 8.200 -3.358 0.352 1.00 95.44 90 GLU A C 1
ATOM 770 O O . GLU A 1 90 ? 7.351 -2.768 -0.311 1.00 95.44 90 GLU A O 1
ATOM 775 N N . ARG A 1 91 ? 7.965 -4.560 0.898 1.00 96.69 91 ARG A N 1
ATOM 776 C CA . ARG A 1 91 ? 6.660 -5.233 0.791 1.00 96.69 91 ARG A CA 1
ATOM 777 C C . ARG A 1 91 ? 5.563 -4.505 1.550 1.00 96.69 91 ARG A C 1
ATOM 779 O O . ARG A 1 91 ? 4.494 -4.328 0.986 1.00 96.69 91 ARG A O 1
ATOM 786 N N . TRP A 1 92 ? 5.815 -4.037 2.770 1.00 96.88 92 TRP A N 1
ATOM 787 C CA . TRP A 1 92 ? 4.845 -3.226 3.513 1.00 96.88 92 TRP A CA 1
ATOM 788 C C . TRP A 1 92 ? 4.404 -1.993 2.723 1.00 96.88 92 TRP A C 1
ATOM 790 O O . TRP A 1 92 ? 3.214 -1.709 2.613 1.00 96.88 92 TRP A O 1
ATOM 800 N N . VAL A 1 93 ? 5.371 -1.280 2.144 1.00 95.12 93 VAL A N 1
ATOM 801 C CA . VAL A 1 93 ? 5.111 -0.049 1.394 1.00 95.12 93 VAL A CA 1
ATOM 802 C C . VAL A 1 93 ? 4.482 -0.320 0.029 1.00 95.12 93 VAL A C 1
ATOM 804 O O . VAL A 1 93 ? 3.605 0.426 -0.382 1.00 95.12 93 VAL A O 1
ATOM 807 N N . LEU A 1 94 ? 4.892 -1.373 -0.684 1.00 95.38 94 LEU A N 1
ATOM 808 C CA . LEU A 1 94 ? 4.267 -1.749 -1.954 1.00 95.38 94 LEU A CA 1
ATOM 809 C C . LEU A 1 94 ? 2.849 -2.283 -1.739 1.00 95.38 94 LEU A C 1
ATOM 811 O O . LEU A 1 94 ? 1.928 -1.875 -2.441 1.00 95.38 94 LEU A O 1
ATOM 815 N N . GLY A 1 95 ? 2.677 -3.180 -0.771 1.00 95.12 95 GLY A N 1
ATOM 816 C CA . GLY A 1 95 ? 1.410 -3.845 -0.489 1.00 95.12 95 GLY A CA 1
ATOM 817 C C . GLY A 1 95 ? 0.317 -2.865 -0.093 1.00 95.12 95 GLY A C 1
ATOM 818 O O . GLY A 1 95 ? -0.810 -3.024 -0.539 1.00 95.12 95 GLY A O 1
ATOM 819 N N . SER A 1 96 ? 0.643 -1.801 0.649 1.00 94.12 96 SER A N 1
ATOM 820 C CA . SER A 1 96 ? -0.346 -0.780 1.010 1.00 94.12 96 SER A CA 1
ATOM 821 C C . SER A 1 96 ? -0.895 0.003 -0.187 1.00 94.12 96 SER A C 1
ATOM 823 O O . SER A 1 96 ? -1.916 0.665 -0.052 1.00 94.12 96 SER A O 1
ATOM 825 N N . THR A 1 97 ? -0.254 -0.082 -1.359 1.00 92.12 97 THR A N 1
ATOM 826 C CA . THR A 1 97 ? -0.697 0.604 -2.585 1.00 92.12 97 THR A CA 1
ATOM 827 C C . THR A 1 97 ? -1.661 -0.208 -3.444 1.00 92.12 97 THR A C 1
ATOM 829 O O . THR A 1 97 ? -2.084 0.298 -4.483 1.00 92.12 97 THR A O 1
ATOM 832 N N . TYR A 1 98 ? -1.965 -1.459 -3.082 1.00 91.06 98 TYR A N 1
ATOM 833 C CA . TYR A 1 98 ? -2.893 -2.272 -3.868 1.00 91.06 98 TYR A CA 1
ATOM 834 C C . TYR A 1 98 ? -4.347 -1.929 -3.548 1.00 91.06 98 TYR A C 1
ATOM 836 O O . TYR A 1 98 ? -4.687 -1.428 -2.476 1.00 91.06 98 TYR A O 1
ATOM 844 N N . ASP A 1 99 ? -5.223 -2.273 -4.483 1.00 86.81 99 ASP A N 1
ATOM 845 C CA . ASP A 1 99 ? -6.657 -2.122 -4.296 1.00 86.81 99 ASP A CA 1
ATOM 846 C C . ASP A 1 99 ? -7.173 -3.083 -3.215 1.00 86.81 99 ASP A C 1
ATOM 848 O O . ASP A 1 99 ? -6.696 -4.216 -3.078 1.00 86.81 99 ASP A O 1
ATOM 852 N N . ASN A 1 100 ? -8.187 -2.638 -2.468 1.00 87.56 100 ASN A N 1
ATOM 853 C CA . ASN A 1 100 ? -8.893 -3.423 -1.446 1.00 87.56 100 ASN A CA 1
ATOM 854 C C . ASN A 1 100 ? -8.001 -3.990 -0.324 1.00 87.56 100 ASN A C 1
ATOM 856 O O . ASN A 1 100 ? -8.406 -4.933 0.363 1.00 87.56 100 ASN A O 1
ATOM 860 N N . VAL A 1 101 ? -6.806 -3.425 -0.133 1.00 93.00 101 VAL A N 1
ATOM 861 C CA . VAL A 1 101 ? -5.932 -3.739 1.002 1.00 93.00 101 VAL A CA 1
ATOM 862 C C . VAL A 1 101 ? -6.520 -3.146 2.256 1.00 93.00 101 VAL A C 1
ATOM 864 O O . VAL A 1 101 ? -6.889 -1.970 2.278 1.00 93.00 101 VAL A O 1
ATOM 867 N N . ILE A 1 102 ? -6.472 -3.925 3.325 1.00 95.88 102 ILE A N 1
ATOM 868 C CA . ILE A 1 102 ? -6.590 -3.387 4.671 1.00 95.88 102 ILE A CA 1
ATOM 869 C C . ILE A 1 102 ? -5.359 -3.764 5.489 1.00 95.88 102 ILE A C 1
ATOM 871 O O . ILE A 1 102 ? -4.773 -4.833 5.304 1.00 95.88 102 ILE A O 1
ATOM 875 N N . VAL A 1 103 ? -4.970 -2.890 6.411 1.00 97.62 103 VAL A N 1
ATOM 876 C CA . VAL A 1 103 ? -4.020 -3.231 7.476 1.00 97.62 103 VAL A CA 1
ATOM 877 C C . VAL A 1 103 ? -4.768 -3.172 8.794 1.00 97.62 103 VAL A C 1
ATOM 879 O O . VAL A 1 103 ? -5.401 -2.163 9.108 1.00 97.62 103 VAL A O 1
ATOM 882 N N . MET A 1 104 ? -4.710 -4.255 9.564 1.00 97.44 104 MET A N 1
ATOM 883 C CA . MET A 1 104 ? -5.338 -4.310 10.880 1.00 97.44 104 MET A CA 1
ATOM 884 C C . MET A 1 104 ? -4.498 -3.547 11.902 1.00 97.44 104 MET A C 1
ATOM 886 O O . MET A 1 104 ? -3.276 -3.457 11.793 1.00 97.44 104 MET A O 1
ATOM 890 N N . LYS A 1 105 ? -5.150 -3.004 12.933 1.00 97.31 105 LYS A N 1
ATOM 891 C CA . LYS A 1 105 ? -4.501 -2.179 13.964 1.00 97.31 105 LYS A CA 1
ATOM 892 C C . LYS A 1 105 ? -3.356 -2.900 14.684 1.00 97.31 105 LYS A C 1
ATOM 894 O O . LYS A 1 105 ? -2.401 -2.251 15.105 1.00 97.31 105 LYS A O 1
ATOM 899 N N . GLU A 1 106 ? -3.434 -4.223 14.811 1.00 96.44 106 GLU A N 1
ATOM 900 C CA . GLU A 1 106 ? -2.368 -5.061 15.379 1.00 96.44 106 GLU A CA 1
ATOM 901 C C . GLU A 1 106 ? -1.052 -5.011 14.587 1.00 96.44 106 GLU A C 1
ATOM 903 O O . GLU A 1 106 ? 0.013 -5.154 15.181 1.00 96.44 106 GLU A O 1
ATOM 908 N N . ASP A 1 107 ? -1.114 -4.708 13.290 1.00 97.75 107 ASP A N 1
ATOM 909 C CA . ASP A 1 107 ? 0.039 -4.598 12.393 1.00 97.75 107 ASP A CA 1
ATOM 910 C C . ASP A 1 107 ? 0.508 -3.140 12.171 1.00 97.75 107 ASP A C 1
ATOM 912 O O . ASP A 1 107 ? 1.481 -2.892 11.451 1.00 97.75 107 ASP A O 1
ATOM 916 N N . PHE A 1 108 ? -0.139 -2.139 12.791 1.00 97.31 108 PHE A N 1
ATOM 917 C CA . PHE A 1 108 ? 0.211 -0.722 12.583 1.00 97.31 108 PHE A CA 1
ATOM 918 C C . PHE A 1 108 ? 1.663 -0.407 12.939 1.00 97.31 108 PHE A C 1
ATOM 920 O O . PHE A 1 108 ? 2.292 0.393 12.252 1.00 97.31 108 PHE A O 1
ATOM 927 N N . GLU A 1 109 ? 2.209 -1.018 13.992 1.00 97.50 109 GLU A N 1
ATOM 928 C CA . GLU A 1 109 ? 3.589 -0.758 14.413 1.00 97.50 109 GLU A CA 1
ATOM 929 C C . GLU A 1 109 ? 4.597 -1.139 13.316 1.00 97.50 109 GLU A C 1
ATOM 931 O O . GLU A 1 109 ? 5.519 -0.373 13.018 1.00 97.50 109 GLU A O 1
ATOM 936 N N . ASP A 1 110 ? 4.393 -2.288 12.666 1.00 97.75 110 ASP A N 1
ATOM 937 C CA . ASP A 1 110 ? 5.242 -2.760 11.573 1.00 97.75 110 ASP A CA 1
ATOM 938 C C . ASP A 1 110 ? 5.066 -1.889 10.313 1.00 97.75 110 ASP A C 1
ATOM 940 O O . ASP A 1 110 ? 6.065 -1.503 9.695 1.00 97.75 110 ASP A O 1
ATOM 944 N N . LEU A 1 111 ? 3.830 -1.485 9.987 1.00 97.00 111 LEU A N 1
ATOM 945 C CA . LEU A 1 111 ? 3.547 -0.559 8.884 1.00 97.00 111 LEU A CA 1
ATOM 946 C C . LEU A 1 111 ? 4.219 0.810 9.095 1.00 97.00 111 LEU A C 1
ATOM 948 O O . LEU A 1 111 ? 4.916 1.305 8.208 1.00 97.00 111 LEU A O 1
ATOM 952 N N . ILE A 1 112 ? 4.057 1.409 10.279 1.00 95.94 112 ILE A N 1
ATOM 953 C CA . ILE A 1 112 ? 4.665 2.696 10.658 1.00 95.94 112 ILE A CA 1
ATOM 954 C C . ILE A 1 112 ? 6.185 2.604 10.550 1.00 95.94 112 ILE A C 1
ATOM 956 O O . ILE A 1 112 ? 6.831 3.469 9.949 1.00 95.94 112 ILE A O 1
ATOM 960 N N . LYS A 1 113 ? 6.774 1.532 11.090 1.00 95.38 113 LYS A N 1
ATOM 961 C CA . LYS A 1 113 ? 8.214 1.297 11.010 1.00 95.38 113 LYS A CA 1
ATOM 962 C C . LYS A 1 113 ? 8.681 1.188 9.562 1.00 95.38 113 LYS A C 1
ATOM 964 O O . LYS A 1 113 ? 9.711 1.775 9.225 1.00 95.38 113 LYS A O 1
ATOM 969 N N . ALA A 1 114 ? 7.949 0.477 8.707 1.00 95.31 114 ALA A N 1
ATOM 970 C CA . ALA A 1 114 ? 8.276 0.371 7.292 1.00 95.31 114 ALA A CA 1
ATOM 971 C C . ALA A 1 114 ? 8.212 1.737 6.594 1.00 95.31 114 ALA A C 1
ATOM 973 O O . ALA A 1 114 ? 9.170 2.125 5.929 1.00 95.31 114 ALA A O 1
ATOM 974 N N . TYR A 1 115 ? 7.151 2.510 6.823 1.00 93.50 115 TYR A N 1
ATOM 975 C CA . TYR A 1 115 ? 6.967 3.841 6.236 1.00 93.50 115 TYR A CA 1
ATOM 976 C C . TYR A 1 115 ? 8.091 4.801 6.628 1.00 93.50 115 TYR A C 1
ATOM 978 O O . TYR A 1 115 ? 8.640 5.496 5.774 1.00 93.50 115 TYR A O 1
ATOM 986 N N . ARG A 1 116 ? 8.496 4.783 7.904 1.00 91.81 116 ARG A N 1
ATOM 987 C CA . ARG A 1 116 ? 9.631 5.572 8.407 1.00 91.81 116 ARG A CA 1
ATOM 988 C C . ARG A 1 116 ? 10.992 5.078 7.906 1.00 91.81 116 ARG A C 1
ATOM 990 O O . ARG A 1 116 ? 11.937 5.855 7.885 1.00 91.81 116 ARG A O 1
ATOM 997 N N . SER A 1 117 ? 11.109 3.807 7.518 1.00 91.44 117 SER A N 1
ATOM 998 C CA . SER A 1 117 ? 12.381 3.201 7.091 1.00 91.44 117 SER A CA 1
ATOM 999 C C . SER A 1 117 ? 12.602 3.225 5.578 1.00 91.44 117 SER A C 1
ATOM 1001 O O . SER A 1 117 ? 13.746 3.158 5.135 1.00 91.44 117 SER A O 1
ATOM 1003 N N . PHE A 1 118 ? 11.533 3.287 4.779 1.00 88.25 118 PHE A N 1
ATOM 1004 C CA . PHE A 1 118 ? 11.599 3.169 3.318 1.00 88.25 118 PHE A CA 1
ATOM 1005 C C . PHE A 1 118 ? 12.360 4.329 2.651 1.00 88.25 118 PHE A C 1
ATOM 1007 O O . PHE A 1 118 ? 13.012 4.123 1.624 1.00 88.25 118 PHE A O 1
ATOM 1014 N N . TYR A 1 119 ? 12.342 5.515 3.275 1.00 76.38 119 TYR A N 1
ATOM 1015 C CA . TYR A 1 119 ? 13.169 6.671 2.918 1.00 76.38 119 TYR A CA 1
ATOM 1016 C C . TYR A 1 119 ? 14.052 7.083 4.093 1.00 76.38 119 TYR A C 1
ATOM 1018 O O . TYR A 1 119 ? 13.552 7.541 5.115 1.00 76.38 119 TYR A O 1
ATOM 1026 N N . GLN A 1 120 ? 15.369 6.972 3.926 1.00 62.31 120 GLN A N 1
ATOM 1027 C CA . GLN A 1 120 ? 16.338 7.592 4.837 1.00 62.31 120 GLN A CA 1
ATOM 1028 C C . GLN A 1 120 ? 16.798 8.983 4.368 1.00 62.31 120 GLN A C 1
ATOM 1030 O O . GLN A 1 120 ? 17.539 9.637 5.096 1.00 62.31 120 GLN A O 1
ATOM 1035 N N . GLU A 1 121 ? 16.353 9.462 3.198 1.00 51.91 121 GLU A N 1
ATOM 1036 C CA . GLU A 1 121 ? 16.671 10.810 2.712 1.00 51.91 121 GLU A CA 1
ATOM 1037 C C . GLU A 1 121 ? 15.429 11.706 2.617 1.00 51.91 121 GLU A C 1
ATOM 1039 O O . GLU A 1 121 ? 14.365 11.312 2.133 1.00 51.91 121 GLU A O 1
ATOM 1044 N N . GLU A 1 122 ? 15.594 12.923 3.137 1.00 48.94 122 GLU A N 1
ATOM 1045 C CA . GLU A 1 122 ? 14.596 13.982 3.213 1.00 48.94 122 GLU A CA 1
ATOM 1046 C C . GLU A 1 122 ? 14.163 14.435 1.809 1.00 48.94 122 GLU A C 1
ATOM 1048 O O . GLU A 1 122 ? 14.998 14.827 0.998 1.00 48.94 122 GLU A O 1
ATOM 1053 N N . ASN A 1 123 ? 12.848 14.504 1.576 1.00 51.62 123 ASN A N 1
ATOM 1054 C CA . ASN A 1 123 ? 12.158 15.099 0.416 1.00 51.62 123 ASN A CA 1
ATOM 1055 C C . ASN A 1 123 ? 11.760 14.139 -0.714 1.00 51.62 123 ASN A C 1
ATOM 1057 O O . ASN A 1 123 ? 12.331 14.159 -1.801 1.00 51.62 123 ASN A O 1
ATOM 1061 N N . GLY A 1 124 ? 10.653 13.414 -0.530 1.00 59.03 124 GLY A N 1
ATOM 1062 C CA . GLY A 1 124 ? 9.972 12.825 -1.686 1.00 59.03 124 GLY A CA 1
ATOM 1063 C C . GLY A 1 124 ? 8.569 12.305 -1.425 1.00 59.03 124 GLY A C 1
ATOM 1064 O O . GLY A 1 124 ? 7.663 12.624 -2.192 1.00 59.03 124 GLY A O 1
ATOM 1065 N N . THR A 1 125 ? 8.368 11.545 -0.346 1.00 67.44 125 THR A N 1
ATOM 1066 C CA . THR A 1 125 ? 7.098 10.841 -0.107 1.00 67.44 125 THR A CA 1
ATOM 1067 C C . THR A 1 125 ? 6.249 11.420 1.007 1.00 67.44 125 THR A C 1
ATOM 1069 O O . THR A 1 125 ? 6.743 12.116 1.891 1.00 67.44 125 THR A O 1
ATOM 1072 N N . SER A 1 126 ? 4.960 11.089 0.976 1.00 84.06 126 SER A N 1
ATOM 1073 C CA . SER A 1 126 ? 4.031 11.345 2.076 1.00 84.06 126 SER A CA 1
ATOM 1074 C C . SER A 1 126 ? 4.036 10.246 3.144 1.00 84.06 126 SER A C 1
ATOM 1076 O O . SER A 1 126 ? 3.261 10.306 4.093 1.00 84.06 126 SER A O 1
ATOM 1078 N N . LEU A 1 127 ? 4.926 9.251 3.042 1.00 88.88 127 LEU A N 1
ATOM 1079 C CA . LEU A 1 127 ? 4.959 8.102 3.952 1.00 88.88 127 LEU A CA 1
ATOM 1080 C C . LEU A 1 127 ? 5.187 8.500 5.416 1.00 88.88 127 LEU A C 1
ATOM 1082 O O . LEU A 1 127 ? 4.599 7.888 6.302 1.00 88.88 127 LEU A O 1
ATOM 1086 N N . LEU A 1 128 ? 5.993 9.534 5.682 1.00 89.31 128 LEU A N 1
ATOM 1087 C CA . LEU A 1 128 ? 6.189 10.037 7.048 1.00 89.31 128 LEU A CA 1
ATOM 1088 C C . LEU A 1 128 ? 4.919 10.688 7.609 1.00 89.31 128 LEU A C 1
ATOM 1090 O O . LEU A 1 128 ? 4.576 10.445 8.760 1.00 89.31 128 LEU A O 1
ATOM 1094 N N . GLU A 1 129 ? 4.193 11.450 6.788 1.00 89.88 129 GLU A N 1
ATOM 1095 C CA . GLU A 1 129 ? 2.910 12.046 7.181 1.00 89.88 129 GLU A CA 1
ATOM 1096 C C . GLU A 1 129 ? 1.865 10.950 7.439 1.00 89.88 129 GLU A C 1
ATOM 1098 O O . GLU A 1 129 ? 1.149 10.997 8.435 1.00 89.88 129 GLU A O 1
ATOM 1103 N N . LEU A 1 130 ? 1.826 9.915 6.593 1.00 91.88 130 LEU A N 1
ATOM 1104 C CA . LEU A 1 130 ? 0.972 8.744 6.799 1.00 91.88 130 LEU A CA 1
ATOM 1105 C C . LEU A 1 130 ? 1.329 7.990 8.089 1.00 91.88 130 LEU A C 1
ATOM 1107 O O . LEU A 1 130 ? 0.436 7.598 8.835 1.00 91.88 130 LEU A O 1
ATOM 1111 N N . ALA A 1 131 ? 2.620 7.829 8.394 1.00 93.31 131 ALA A N 1
ATOM 1112 C CA . ALA A 1 131 ? 3.069 7.224 9.645 1.00 93.31 131 ALA A CA 1
ATOM 1113 C C . ALA A 1 131 ? 2.586 8.024 10.869 1.00 93.31 131 ALA A C 1
ATOM 1115 O O . ALA A 1 131 ? 2.072 7.436 11.820 1.00 93.31 131 ALA A O 1
ATOM 1116 N N . ASP A 1 132 ? 2.679 9.356 10.823 1.00 93.25 132 ASP A N 1
ATOM 1117 C CA . ASP A 1 132 ? 2.179 10.230 11.890 1.00 93.25 132 ASP A CA 1
ATOM 1118 C C . ASP A 1 132 ? 0.648 10.118 12.056 1.00 93.25 132 ASP A C 1
ATOM 1120 O O . ASP A 1 132 ? 0.137 10.186 13.176 1.00 93.25 132 ASP A O 1
ATOM 1124 N N . ILE A 1 133 ? -0.102 9.926 10.964 1.00 94.88 133 ILE A N 1
ATOM 1125 C CA . ILE A 1 133 ? -1.555 9.689 11.002 1.00 94.88 133 ILE A CA 1
ATOM 1126 C C . ILE A 1 133 ? -1.862 8.360 11.699 1.00 94.88 133 ILE A C 1
ATOM 1128 O O . ILE A 1 133 ? -2.704 8.319 12.599 1.00 94.88 133 ILE A O 1
ATOM 1132 N N . TYR A 1 134 ? -1.144 7.286 11.371 1.00 95.56 134 TYR A N 1
ATOM 1133 C CA . TYR A 1 134 ? -1.388 5.977 11.985 1.00 95.56 134 TYR A CA 1
ATOM 1134 C C . TYR A 1 134 ? -1.018 5.938 13.467 1.00 95.56 134 TYR A C 1
ATOM 1136 O O . TYR A 1 134 ? -1.706 5.282 14.245 1.00 95.56 134 TYR A O 1
ATOM 1144 N N . GLU A 1 135 ? -0.015 6.701 13.904 1.00 96.38 135 GLU A N 1
ATOM 1145 C CA . GLU A 1 135 ? 0.282 6.877 15.333 1.00 96.38 135 GLU A CA 1
ATOM 1146 C C . GLU A 1 135 ? -0.860 7.564 16.103 1.00 96.38 135 GLU A C 1
ATOM 1148 O O . GLU A 1 135 ? -1.027 7.336 17.307 1.00 96.38 135 GLU A O 1
ATOM 1153 N N . LYS A 1 136 ? -1.663 8.412 15.441 1.00 96.44 136 LYS A N 1
ATOM 1154 C CA . LYS A 1 136 ? -2.900 8.959 16.025 1.00 96.44 136 LYS A CA 1
ATOM 1155 C C . LYS A 1 136 ? -3.994 7.895 16.045 1.00 96.44 136 LYS A C 1
ATOM 1157 O O . LYS A 1 136 ? -4.574 7.668 17.104 1.00 96.44 136 LYS A O 1
ATOM 1162 N N . MET A 1 137 ? -4.225 7.212 14.919 1.00 97.06 137 MET A N 1
ATOM 1163 C CA . MET A 1 137 ? -5.238 6.152 14.804 1.00 97.06 137 MET A CA 1
ATOM 1164 C C . MET A 1 137 ? -5.008 5.022 15.817 1.00 97.06 137 MET A C 1
ATOM 1166 O O . MET A 1 137 ? -5.956 4.488 16.385 1.00 97.06 137 MET A O 1
ATOM 1170 N N . GLN A 1 138 ? -3.749 4.692 16.122 1.00 95.44 138 GLN A N 1
ATOM 1171 C CA . GLN A 1 138 ? -3.406 3.651 17.091 1.00 95.44 138 GLN A CA 1
ATOM 1172 C C . GLN A 1 138 ? -3.935 3.948 18.509 1.00 95.44 138 GLN A C 1
ATOM 1174 O O . GLN A 1 138 ? -4.190 3.022 19.280 1.00 95.44 138 GLN A O 1
ATOM 1179 N N . LYS A 1 139 ? -4.144 5.226 18.850 1.00 96.06 139 LYS A N 1
ATOM 1180 C CA . LYS A 1 139 ? -4.662 5.672 20.156 1.00 96.06 139 LYS A CA 1
ATOM 1181 C C . LYS A 1 139 ? -6.189 5.677 20.231 1.00 96.06 139 LYS A C 1
ATOM 1183 O O . LYS A 1 139 ? -6.723 5.843 21.322 1.00 96.06 139 LYS A O 1
ATOM 1188 N N . ASP A 1 140 ? -6.874 5.526 19.100 1.00 96.50 140 ASP A N 1
ATOM 1189 C CA . ASP A 1 140 ? -8.331 5.473 19.041 1.00 96.50 140 ASP A CA 1
ATOM 1190 C C . ASP A 1 140 ? -8.804 4.028 19.209 1.00 96.50 140 ASP A C 1
ATOM 1192 O O . ASP A 1 140 ? -8.509 3.161 18.382 1.00 96.50 140 ASP A O 1
ATOM 1196 N N . ASP A 1 141 ? -9.508 3.749 20.303 1.00 96.25 141 ASP A N 1
ATOM 1197 C CA . ASP A 1 141 ? -9.984 2.408 20.624 1.00 96.25 141 ASP A CA 1
ATOM 1198 C C . ASP A 1 141 ? -11.081 1.912 19.681 1.00 96.25 141 ASP A C 1
ATOM 1200 O O . ASP A 1 141 ? -11.332 0.710 19.667 1.00 96.25 141 ASP A O 1
ATOM 1204 N N . ASP A 1 142 ? -11.754 2.777 18.924 1.00 97.75 142 ASP A N 1
ATOM 1205 C CA . ASP A 1 142 ? -12.822 2.368 18.007 1.00 97.75 142 ASP A CA 1
ATOM 1206 C C . ASP A 1 142 ? -12.300 1.900 16.641 1.00 97.75 142 ASP A C 1
ATOM 1208 O O . ASP A 1 142 ? -12.982 1.169 15.926 1.00 97.75 142 ASP A O 1
ATOM 1212 N N . ILE A 1 143 ? -11.062 2.261 16.302 1.00 98.12 143 ILE A N 1
ATOM 1213 C CA . ILE A 1 143 ? -10.419 1.878 15.045 1.00 98.12 143 ILE A CA 1
ATOM 1214 C C . ILE A 1 143 ? -9.835 0.467 15.165 1.00 98.12 143 ILE A C 1
ATOM 1216 O O . ILE A 1 143 ? -9.094 0.163 16.104 1.00 98.12 143 ILE A O 1
ATOM 1220 N N . ILE A 1 144 ? -10.129 -0.385 14.183 1.00 97.56 144 ILE A N 1
ATOM 1221 C CA . ILE A 1 144 ? -9.600 -1.754 14.061 1.00 97.56 144 ILE A CA 1
ATOM 1222 C C . ILE A 1 144 ? -8.688 -1.945 12.849 1.00 97.56 144 ILE A C 1
ATOM 1224 O O . ILE A 1 144 ? -7.966 -2.937 12.795 1.00 97.56 144 ILE A O 1
ATOM 1228 N N . GLY A 1 145 ? -8.672 -1.005 11.905 1.00 97.44 145 GLY A N 1
ATOM 1229 C CA . GLY A 1 145 ? -7.819 -1.080 10.725 1.00 97.44 145 GLY A CA 1
ATOM 1230 C C . GLY A 1 145 ? -7.836 0.193 9.888 1.00 97.44 145 GLY A C 1
ATOM 1231 O O . GLY A 1 145 ? -8.499 1.175 10.232 1.00 97.44 145 GLY A O 1
ATOM 1232 N N . VAL A 1 146 ? -7.080 0.169 8.798 1.00 97.12 146 VAL A N 1
ATOM 1233 C CA . VAL A 1 146 ? -6.950 1.274 7.845 1.00 97.12 146 VAL A CA 1
ATOM 1234 C C . VAL A 1 146 ? -7.027 0.765 6.410 1.00 97.12 146 VAL A C 1
ATOM 1236 O O . VAL A 1 146 ? -6.581 -0.346 6.115 1.00 97.12 146 VAL A O 1
ATOM 1239 N N . ALA A 1 147 ? -7.581 1.603 5.541 1.00 95.00 147 ALA A N 1
ATOM 1240 C CA . ALA A 1 147 ? -7.704 1.406 4.105 1.00 95.00 147 ALA A CA 1
ATOM 1241 C C . ALA A 1 147 ? -7.391 2.720 3.362 1.00 95.00 147 ALA A C 1
ATOM 1243 O O . ALA A 1 147 ? -7.322 3.788 3.979 1.00 95.00 147 ALA A O 1
ATOM 1244 N N . TRP A 1 148 ? -7.202 2.659 2.041 1.00 92.94 148 TRP A N 1
ATOM 1245 C CA . TRP A 1 148 ? -6.778 3.816 1.240 1.00 92.94 148 TRP A CA 1
ATOM 1246 C C . TRP A 1 148 ? -7.520 3.942 -0.078 1.00 92.94 148 TRP A C 1
ATOM 1248 O O . TRP A 1 148 ? -7.764 2.949 -0.758 1.00 92.94 148 TRP A O 1
ATOM 1258 N N . SER A 1 149 ? -7.785 5.178 -0.479 1.00 88.12 149 SER A N 1
ATOM 1259 C CA . SER A 1 149 ? -8.191 5.537 -1.836 1.00 88.12 149 SER A CA 1
ATOM 1260 C C . SER A 1 149 ? -7.298 6.671 -2.328 1.00 88.12 149 SER A C 1
ATOM 1262 O O . SER A 1 149 ? -6.805 7.482 -1.546 1.00 88.12 149 SER A O 1
ATOM 1264 N N . ILE A 1 150 ? -7.047 6.732 -3.628 1.00 82.19 150 ILE A N 1
ATOM 1265 C CA . ILE A 1 150 ? -6.331 7.844 -4.249 1.00 82.19 150 ILE A CA 1
ATOM 1266 C C . ILE A 1 150 ? -7.312 8.606 -5.122 1.00 82.19 150 ILE A C 1
ATOM 1268 O O . ILE A 1 150 ? -7.960 8.007 -5.964 1.00 82.19 150 ILE A O 1
ATOM 1272 N N . SER A 1 151 ? -7.346 9.933 -5.021 1.00 76.12 151 SER A N 1
ATOM 1273 C CA . SER A 1 151 ? -8.295 10.794 -5.747 1.00 76.12 151 SER A CA 1
ATOM 1274 C C . SER A 1 151 ? -8.184 10.734 -7.282 1.00 76.12 151 SER A C 1
ATOM 1276 O O . SER A 1 151 ? -8.864 11.475 -7.988 1.00 76.12 151 SER A O 1
ATOM 1278 N N . LEU A 1 152 ? -7.214 9.984 -7.807 1.00 66.94 152 LEU A N 1
ATOM 1279 C CA . LEU A 1 152 ? -6.984 9.765 -9.236 1.00 66.94 152 LEU A CA 1
ATOM 1280 C C . LEU A 1 152 ? -7.696 8.507 -9.752 1.00 66.94 152 LEU A C 1
ATOM 1282 O O . LEU A 1 152 ? -7.744 8.291 -10.961 1.00 66.94 152 LEU A O 1
ATOM 1286 N N . ILE A 1 153 ? -8.206 7.681 -8.842 1.00 67.50 153 ILE A N 1
ATOM 1287 C CA . ILE A 1 153 ? -8.911 6.429 -9.091 1.00 67.50 153 ILE A CA 1
ATOM 1288 C C . ILE A 1 153 ? -10.238 6.536 -8.317 1.00 67.50 153 ILE A C 1
ATOM 1290 O O . ILE A 1 153 ? -10.315 7.253 -7.322 1.00 67.50 153 ILE A O 1
ATOM 1294 N N . GLY A 1 154 ? -11.319 5.927 -8.810 1.00 68.44 154 GLY A N 1
ATOM 1295 C CA . GLY A 1 154 ? -12.599 5.938 -8.088 1.00 68.44 154 GLY A CA 1
ATOM 1296 C C . GLY A 1 154 ? -12.447 5.373 -6.672 1.00 68.44 154 GLY A C 1
ATOM 1297 O O . GLY A 1 154 ? -11.523 4.604 -6.419 1.00 68.44 154 GLY A O 1
ATOM 1298 N N . ASN A 1 155 ? -13.338 5.747 -5.756 1.00 77.44 155 ASN A N 1
ATOM 1299 C CA . ASN A 1 155 ? -13.254 5.315 -4.366 1.00 77.44 155 ASN A CA 1
ATOM 1300 C C . ASN A 1 155 ? -13.771 3.870 -4.203 1.00 77.44 155 ASN A C 1
ATOM 1302 O O . ASN A 1 155 ? -14.973 3.646 -4.340 1.00 77.44 155 ASN A O 1
ATOM 1306 N N . PRO A 1 156 ? -12.908 2.878 -3.905 1.00 79.38 156 PRO A N 1
ATOM 1307 C CA . PRO A 1 156 ? -13.339 1.484 -3.784 1.00 79.38 156 PRO A CA 1
ATOM 1308 C C . PRO A 1 156 ? -14.097 1.203 -2.475 1.00 79.38 156 PRO A C 1
ATOM 1310 O O . PRO A 1 156 ? -14.745 0.158 -2.358 1.00 79.38 156 PRO A O 1
ATOM 1313 N N . TRP A 1 157 ? -14.026 2.135 -1.517 1.00 84.50 157 TRP A N 1
ATOM 1314 C CA . TRP A 1 157 ? -14.651 2.078 -0.193 1.00 84.50 157 TRP A CA 1
ATOM 1315 C C . TRP A 1 157 ? -15.988 2.812 -0.145 1.00 84.50 157 TRP A C 1
ATOM 1317 O O . TRP A 1 157 ? -16.433 3.206 0.928 1.00 84.50 157 TRP A O 1
ATOM 1327 N N . LEU A 1 158 ? -16.602 3.023 -1.305 1.00 78.06 158 LEU A N 1
ATOM 1328 C CA . LEU A 1 158 ? -18.012 3.351 -1.430 1.00 78.06 158 LEU A CA 1
ATOM 1329 C C . LEU A 1 158 ? -18.697 2.150 -2.070 1.00 78.06 158 LEU A C 1
ATOM 1331 O O . LEU A 1 158 ? -18.159 1.517 -2.992 1.00 78.06 158 LEU A O 1
ATOM 1335 N N . ASP A 1 159 ? -19.871 1.820 -1.557 1.00 74.00 159 ASP A N 1
ATOM 1336 C CA . ASP A 1 159 ? -20.800 0.994 -2.304 1.00 74.00 159 ASP A CA 1
ATOM 1337 C C . ASP A 1 159 ? -21.702 1.929 -3.102 1.00 74.00 159 ASP A C 1
ATOM 1339 O O . ASP A 1 159 ? -22.153 2.964 -2.613 1.00 74.00 159 ASP A O 1
ATOM 1343 N N . ILE A 1 160 ? -21.867 1.594 -4.377 1.00 75.12 160 ILE A N 1
ATOM 1344 C CA . ILE A 1 160 ? -22.665 2.377 -5.310 1.00 75.12 160 ILE A CA 1
ATOM 1345 C C . ILE A 1 160 ? -23.926 1.574 -5.558 1.00 75.12 160 ILE A C 1
ATOM 1347 O O . ILE A 1 160 ? -23.869 0.485 -6.141 1.00 75.12 160 ILE A O 1
ATOM 1351 N N . GLU A 1 161 ? -25.052 2.122 -5.123 1.00 73.56 161 GLU A N 1
ATOM 1352 C CA . GLU A 1 161 ? -26.364 1.573 -5.428 1.00 73.56 161 GLU A CA 1
ATOM 1353 C C . GLU A 1 161 ? -27.077 2.431 -6.468 1.00 73.56 161 GLU A C 1
ATOM 1355 O O . GLU A 1 161 ? -26.963 3.659 -6.495 1.00 73.56 161 GLU A O 1
ATOM 1360 N N . TRP A 1 162 ? -27.821 1.750 -7.338 1.00 74.69 162 TRP A N 1
ATOM 1361 C CA . TRP A 1 162 ? -28.718 2.383 -8.291 1.00 74.69 162 TRP A CA 1
ATOM 1362 C C . TRP A 1 162 ? -30.098 2.458 -7.673 1.00 74.69 162 TRP A C 1
ATOM 1364 O O . TRP A 1 162 ? -30.733 1.428 -7.432 1.00 74.69 162 TRP A O 1
ATOM 1374 N N . VAL A 1 163 ? -30.557 3.677 -7.437 1.00 72.81 163 VAL A N 1
ATOM 1375 C CA . VAL A 1 163 ? -31.844 3.940 -6.802 1.00 72.81 163 VAL A CA 1
ATOM 1376 C C . VAL A 1 163 ? -32.730 4.763 -7.726 1.00 72.81 163 VAL A C 1
ATOM 1378 O O . VAL A 1 163 ? -32.251 5.610 -8.479 1.00 72.81 163 VAL A O 1
ATOM 1381 N N . ASP A 1 164 ? -34.033 4.499 -7.694 1.00 78.31 164 ASP A N 1
ATOM 1382 C CA . ASP A 1 164 ? -35.015 5.319 -8.403 1.00 78.31 164 ASP A CA 1
ATOM 1383 C C . ASP A 1 164 ? -35.457 6.530 -7.563 1.00 78.31 164 ASP A C 1
ATOM 1385 O O . ASP A 1 164 ? -35.177 6.618 -6.365 1.00 78.31 164 ASP A O 1
ATOM 1389 N N . GLU A 1 165 ? -36.183 7.456 -8.195 1.00 73.56 165 GLU A N 1
ATOM 1390 C CA . GLU A 1 165 ? -36.715 8.684 -7.578 1.00 73.56 165 GLU A CA 1
ATOM 1391 C C . GLU A 1 165 ? -37.628 8.459 -6.355 1.00 73.56 165 GLU A C 1
ATOM 1393 O O . GLU A 1 165 ? -37.951 9.406 -5.639 1.00 73.56 165 GLU A O 1
ATOM 1398 N N . SER A 1 166 ? -38.081 7.225 -6.107 1.00 75.88 166 SER A N 1
ATOM 1399 C CA . SER A 1 166 ? -38.924 6.878 -4.961 1.00 75.88 166 SER A CA 1
ATOM 1400 C C . SER A 1 166 ? -38.127 6.426 -3.734 1.00 75.88 166 SER A C 1
ATOM 1402 O O . SER A 1 166 ? -38.702 6.301 -2.645 1.00 75.88 166 SER A O 1
ATOM 1404 N N . HIS A 1 167 ? -36.817 6.202 -3.880 1.00 71.50 167 HIS A N 1
ATOM 1405 C CA . HIS A 1 167 ? -35.946 5.832 -2.774 1.00 71.50 167 HIS A CA 1
ATOM 1406 C C . HIS A 1 167 ? -35.749 7.023 -1.818 1.00 71.50 167 HIS A C 1
ATOM 1408 O O . HIS A 1 167 ? -35.456 8.131 -2.269 1.00 71.50 167 HIS A O 1
ATOM 1414 N N . PRO A 1 168 ? -35.872 6.835 -0.491 1.00 70.62 168 PRO A N 1
ATOM 1415 C CA . PRO A 1 168 ? -35.846 7.936 0.479 1.00 70.62 168 PRO A CA 1
ATOM 1416 C C . PRO A 1 168 ? -34.538 8.746 0.504 1.00 70.62 168 PRO A C 1
ATOM 1418 O O . PRO A 1 168 ? -34.539 9.859 1.021 1.00 70.62 168 PRO A O 1
ATOM 1421 N N . GLU A 1 169 ? -33.451 8.209 -0.050 1.00 66.06 169 GLU A N 1
ATOM 1422 C CA . GLU A 1 169 ? -32.112 8.822 -0.068 1.00 66.06 169 GLU A CA 1
ATOM 1423 C C . GLU A 1 169 ? -31.737 9.445 -1.430 1.00 66.06 169 GLU A C 1
ATOM 1425 O O . GLU A 1 169 ? -30.637 9.972 -1.585 1.00 66.06 169 GLU A O 1
ATOM 1430 N N . PHE A 1 170 ? -32.651 9.436 -2.412 1.00 64.69 170 PHE A N 1
ATOM 1431 C CA . PHE A 1 170 ? -32.415 9.941 -3.776 1.00 64.69 170 PHE A CA 1
ATOM 1432 C C . PHE A 1 170 ? -31.943 11.409 -3.820 1.00 64.69 170 PHE A C 1
ATOM 1434 O O . PHE A 1 170 ? -31.177 11.803 -4.697 1.00 64.69 170 PHE A O 1
ATOM 1441 N N . ASP A 1 171 ? -32.362 12.235 -2.859 1.00 61.12 171 ASP A N 1
ATOM 1442 C CA . ASP A 1 171 ? -32.045 13.666 -2.844 1.00 61.12 171 ASP A CA 1
ATOM 1443 C C . ASP A 1 171 ? -30.666 14.010 -2.236 1.00 61.12 171 ASP A C 1
ATOM 1445 O O . ASP A 1 171 ? -30.192 15.132 -2.433 1.00 61.12 171 ASP A O 1
ATOM 1449 N N . GLU A 1 172 ? -29.995 13.096 -1.516 1.00 57.69 172 GLU A N 1
ATOM 1450 C CA . GLU A 1 172 ? -28.801 13.443 -0.717 1.00 57.69 172 GLU A CA 1
ATOM 1451 C C . GLU A 1 172 ? -27.451 13.287 -1.449 1.00 57.69 172 GLU A C 1
ATOM 1453 O O . GLU A 1 172 ? -26.501 13.985 -1.089 1.00 57.69 172 GLU A O 1
ATOM 1458 N N . TYR A 1 173 ? -27.346 12.465 -2.506 1.00 54.78 173 TYR A N 1
ATOM 1459 C CA . TYR A 1 173 ? -26.038 12.078 -3.083 1.00 54.78 173 TYR A CA 1
ATOM 1460 C C . TYR A 1 173 ? -26.003 11.956 -4.616 1.00 54.78 173 TYR A C 1
ATOM 1462 O O . TYR A 1 173 ? -25.306 11.117 -5.170 1.00 54.78 173 TYR A O 1
ATOM 1470 N N . ASN A 1 174 ? -26.736 12.812 -5.326 1.00 54.50 174 ASN A N 1
ATOM 1471 C CA . ASN A 1 174 ? -26.898 12.695 -6.776 1.00 54.50 174 ASN A CA 1
ATOM 1472 C C . ASN A 1 174 ? -25.597 12.851 -7.599 1.00 54.50 174 ASN A C 1
ATOM 1474 O O . ASN A 1 174 ? -25.110 13.968 -7.807 1.00 54.50 174 ASN A O 1
ATOM 1478 N N . VAL A 1 175 ? -25.143 11.751 -8.209 1.00 56.56 175 VAL A N 1
ATOM 1479 C CA . VAL A 1 175 ? -24.426 11.760 -9.497 1.00 56.56 175 VAL A CA 1
ATOM 1480 C C . VAL A 1 175 ? -25.417 11.282 -10.565 1.00 56.56 175 VAL A C 1
ATOM 1482 O O . VAL A 1 175 ? -25.733 10.099 -10.651 1.00 56.56 175 VAL A O 1
ATOM 1485 N N . TYR A 1 176 ? -25.981 12.223 -11.329 1.00 53.75 176 TYR A N 1
ATOM 1486 C CA . TYR A 1 176 ? -27.037 11.950 -12.313 1.00 53.75 176 TYR A CA 1
ATOM 1487 C C . TYR A 1 176 ? -26.509 11.188 -13.536 1.00 53.75 176 TYR A C 1
ATOM 1489 O O . TYR A 1 176 ? -25.547 11.635 -14.164 1.00 53.75 176 TYR A O 1
ATOM 1497 N N . ASP A 1 177 ? -27.213 10.122 -13.927 1.00 54.94 177 ASP A N 1
ATOM 1498 C CA . ASP A 1 177 ? -27.189 9.584 -15.289 1.00 54.94 177 ASP A CA 1
ATOM 1499 C C . ASP A 1 177 ? -28.545 9.893 -15.957 1.00 54.94 177 ASP A C 1
ATOM 1501 O O . ASP A 1 177 ? -29.601 9.470 -15.486 1.00 54.94 177 ASP A O 1
ATOM 1505 N N . GLU A 1 178 ? -28.538 10.730 -17.000 1.00 56.06 178 GLU A N 1
ATOM 1506 C CA . GLU A 1 178 ? -29.753 11.317 -17.597 1.00 56.06 178 GLU A CA 1
ATOM 1507 C C . GLU A 1 178 ? -30.607 10.307 -18.395 1.00 56.06 178 GLU A C 1
ATOM 1509 O O . GLU A 1 178 ? -31.718 10.653 -18.801 1.00 56.06 178 GLU A O 1
ATOM 1514 N N . GLU A 1 179 ? -30.131 9.077 -18.636 1.00 62.59 179 GLU A N 1
ATOM 1515 C CA . GLU A 1 179 ? -30.803 8.141 -19.553 1.00 62.59 179 GLU A CA 1
ATOM 1516 C C . GLU A 1 179 ? -31.986 7.358 -18.946 1.00 62.59 179 GLU A C 1
ATOM 1518 O O . GLU A 1 179 ? -32.945 7.109 -19.677 1.00 62.59 179 GLU A O 1
ATOM 1523 N N . ASP A 1 180 ? -31.997 7.047 -17.639 1.00 63.25 180 ASP A N 1
ATOM 1524 C CA . ASP A 1 180 ? -32.962 6.079 -17.064 1.00 63.25 180 ASP A CA 1
ATOM 1525 C C . ASP A 1 180 ? -33.755 6.555 -15.823 1.00 63.25 180 ASP A C 1
ATOM 1527 O O . ASP A 1 180 ? -34.572 5.805 -15.286 1.00 63.25 180 ASP A O 1
ATOM 1531 N N . GLY A 1 181 ? -33.570 7.796 -15.352 1.00 63.75 181 GLY A N 1
ATOM 1532 C CA . GLY A 1 181 ? -34.242 8.299 -14.136 1.00 63.75 181 GLY A CA 1
ATOM 1533 C C . GLY A 1 181 ? -33.774 7.626 -12.834 1.00 63.75 181 GLY A C 1
ATOM 1534 O O . GLY A 1 181 ? -34.440 7.735 -11.805 1.00 63.75 181 GLY A O 1
ATOM 1535 N N . LEU A 1 182 ? -32.639 6.927 -12.889 1.00 63.78 182 LEU A N 1
ATOM 1536 C CA . LEU A 1 182 ? -31.958 6.323 -11.750 1.00 63.78 182 LEU A CA 1
ATOM 1537 C C . LEU A 1 182 ? -30.799 7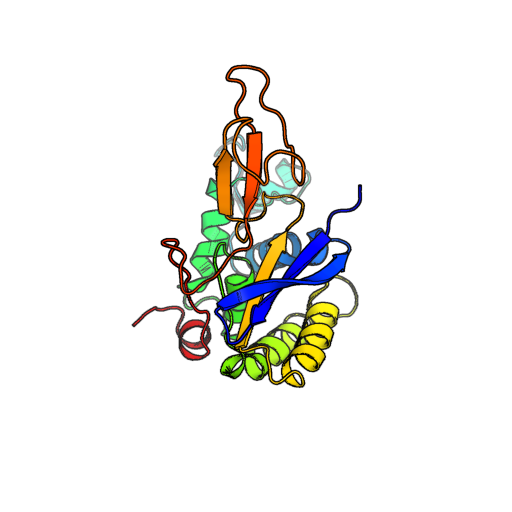.225 -11.317 1.00 63.78 182 LEU A C 1
ATOM 1539 O O . LEU A 1 182 ? -30.056 7.737 -12.156 1.00 63.78 182 LEU A O 1
ATOM 1543 N N . ALA A 1 183 ? -30.631 7.399 -10.010 1.00 70.25 183 ALA A N 1
ATOM 1544 C CA . ALA A 1 183 ? -29.471 8.057 -9.427 1.00 70.25 183 ALA A CA 1
ATOM 1545 C C . ALA A 1 183 ? -28.484 7.016 -8.899 1.00 70.25 183 ALA A C 1
ATOM 1547 O O . ALA A 1 183 ? -28.871 5.928 -8.464 1.00 70.25 183 ALA A O 1
ATOM 1548 N N . GLN A 1 184 ? -27.205 7.380 -8.912 1.00 70.56 184 GLN A N 1
ATOM 1549 C CA . GLN A 1 184 ? -26.197 6.711 -8.099 1.00 70.56 184 GLN A CA 1
ATOM 1550 C C . GLN A 1 184 ? -26.139 7.415 -6.753 1.00 70.56 184 GLN A C 1
ATOM 1552 O O . GLN A 1 184 ? -26.018 8.642 -6.717 1.00 70.56 184 GLN A O 1
ATOM 1557 N N . ILE A 1 185 ? -26.211 6.641 -5.675 1.00 69.38 185 ILE A N 1
ATOM 1558 C CA . ILE A 1 185 ? -25.945 7.131 -4.325 1.00 69.38 185 ILE A CA 1
ATOM 1559 C C . ILE A 1 185 ? -24.765 6.373 -3.725 1.00 69.38 185 ILE A C 1
ATOM 1561 O O . ILE A 1 185 ? -24.607 5.167 -3.934 1.00 69.38 185 ILE A O 1
ATOM 1565 N N . ASP A 1 186 ? -23.946 7.106 -2.979 1.00 74.69 186 ASP A N 1
ATOM 1566 C CA . ASP A 1 186 ? -22.845 6.549 -2.207 1.00 74.69 186 ASP A CA 1
ATOM 1567 C C . ASP A 1 186 ? -23.398 6.043 -0.874 1.00 74.69 186 ASP A C 1
ATOM 1569 O O . ASP A 1 186 ? -23.746 6.842 -0.000 1.00 74.69 186 ASP A O 1
ATOM 1573 N N . VAL A 1 187 ? -23.481 4.723 -0.698 1.00 72.25 187 VAL A N 1
ATOM 1574 C CA . VAL A 1 187 ? -23.899 4.149 0.586 1.00 72.25 187 VAL A CA 1
ATOM 1575 C C . VAL A 1 187 ? -22.683 3.939 1.499 1.00 72.25 187 VAL A C 1
ATOM 1577 O O . VAL A 1 187 ? -21.591 3.603 1.017 1.00 72.25 187 VAL A O 1
ATOM 1580 N N . PRO A 1 188 ? -22.823 4.146 2.826 1.00 79.00 188 PRO A N 1
ATOM 1581 C CA . PRO A 1 188 ? -21.742 3.898 3.770 1.00 79.00 188 PRO A CA 1
ATOM 1582 C C . PRO A 1 188 ? -21.225 2.466 3.656 1.00 79.00 188 PRO A C 1
ATOM 1584 O O . PRO A 1 188 ? -21.968 1.504 3.831 1.00 79.00 188 PRO A O 1
ATOM 1587 N N . TYR A 1 189 ? -19.931 2.328 3.397 1.00 86.25 189 TYR A N 1
ATOM 1588 C CA . TYR A 1 189 ? -19.315 1.023 3.227 1.00 86.25 189 TYR A CA 1
ATOM 1589 C C . TYR A 1 189 ? -19.087 0.330 4.571 1.00 86.25 189 TYR A C 1
ATOM 1591 O O . TYR A 1 189 ? -18.464 0.902 5.473 1.00 86.25 189 TYR A O 1
ATOM 1599 N N . ASN A 1 190 ? -19.531 -0.924 4.686 1.00 90.19 190 ASN A N 1
ATOM 1600 C CA . ASN A 1 190 ? -19.282 -1.768 5.852 1.00 90.19 190 ASN A CA 1
ATOM 1601 C C . ASN A 1 190 ? -18.560 -3.065 5.451 1.00 90.19 190 ASN A C 1
ATOM 1603 O O . ASN A 1 190 ? -19.089 -3.889 4.704 1.00 90.19 190 ASN A O 1
ATOM 1607 N N . ILE A 1 191 ? -17.351 -3.282 5.982 1.00 90.25 191 ILE A N 1
ATOM 1608 C CA . ILE A 1 191 ? -16.510 -4.439 5.619 1.00 90.25 191 ILE A CA 1
ATOM 1609 C C . ILE A 1 191 ? -17.087 -5.792 6.056 1.00 90.25 191 ILE A C 1
ATOM 1611 O O . ILE A 1 191 ? -16.626 -6.826 5.577 1.00 90.25 191 ILE A O 1
ATOM 1615 N N . PHE A 1 192 ? -18.037 -5.815 6.995 1.00 88.38 192 PHE A N 1
ATOM 1616 C CA . PHE A 1 192 ? -18.662 -7.049 7.479 1.00 88.38 192 PHE A CA 1
ATOM 1617 C C . PHE A 1 192 ? -19.918 -7.425 6.694 1.00 88.38 192 PHE A C 1
ATOM 1619 O O . PHE A 1 192 ? -20.326 -8.586 6.733 1.00 88.38 192 PHE A O 1
ATOM 1626 N N . GLU A 1 193 ? -20.523 -6.460 6.005 1.00 86.88 193 GLU A N 1
ATOM 1627 C CA . GLU A 1 193 ? -21.744 -6.653 5.218 1.00 86.88 193 GLU A CA 1
ATOM 1628 C C . GLU A 1 193 ? -21.451 -6.744 3.716 1.00 86.88 193 GLU A C 1
ATOM 1630 O O . GLU A 1 193 ? -22.185 -7.405 2.985 1.00 86.88 193 GLU A O 1
ATOM 1635 N N . SER A 1 194 ? -20.351 -6.138 3.264 1.00 81.50 194 SER A N 1
ATOM 1636 C CA . SER A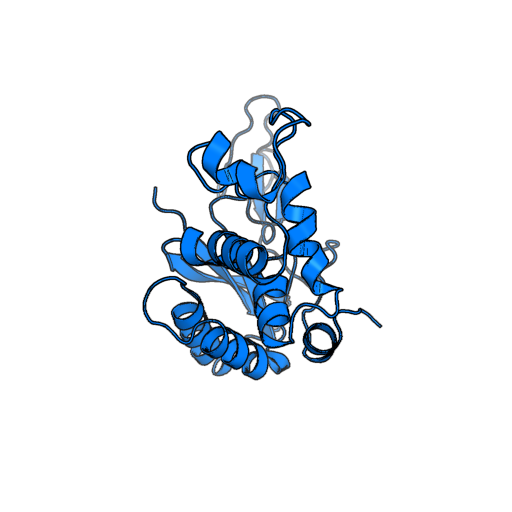 1 194 ? -19.932 -6.161 1.867 1.00 81.50 194 SER A CA 1
ATOM 1637 C C . SER A 1 194 ? -19.560 -7.563 1.374 1.00 81.50 194 SER A C 1
ATOM 1639 O O . SER A 1 194 ? -18.871 -8.339 2.039 1.00 81.50 194 SER A O 1
ATOM 1641 N N . GLU A 1 195 ? -19.953 -7.865 0.135 1.00 82.25 195 GLU A N 1
ATOM 1642 C CA . GLU A 1 195 ? -19.525 -9.070 -0.582 1.00 82.25 195 GLU A CA 1
ATOM 1643 C C . GLU A 1 195 ? -18.124 -8.928 -1.212 1.00 82.25 195 GLU A C 1
ATOM 1645 O O . GLU A 1 195 ? -17.549 -9.916 -1.692 1.00 82.25 195 GLU A O 1
ATOM 1650 N N . LYS A 1 196 ? -17.552 -7.711 -1.240 1.00 83.31 196 LYS A N 1
ATOM 1651 C CA . LYS A 1 196 ? -16.216 -7.474 -1.801 1.00 83.31 196 LYS A CA 1
ATOM 1652 C C . LYS A 1 196 ? -15.169 -8.175 -0.940 1.00 83.31 196 LYS A C 1
ATOM 1654 O O . LYS A 1 196 ? -15.133 -8.066 0.283 1.00 83.31 196 LYS A O 1
ATOM 1659 N N . LYS A 1 197 ? -14.250 -8.876 -1.602 1.00 83.69 197 LYS A N 1
ATOM 1660 C CA . LYS A 1 197 ? -13.102 -9.474 -0.921 1.00 83.69 197 LYS A CA 1
ATOM 1661 C C . LYS A 1 197 ? -12.054 -8.408 -0.642 1.00 83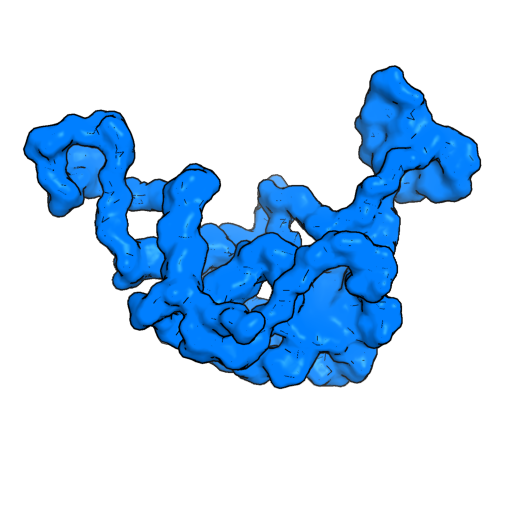.69 197 LYS A C 1
ATOM 1663 O O . LYS A 1 197 ? -11.577 -7.749 -1.564 1.00 83.69 197 LYS A O 1
ATOM 1668 N N . HIS A 1 198 ? -11.651 -8.326 0.616 1.00 88.94 198 HIS A N 1
ATOM 1669 C CA . HIS A 1 198 ? -10.464 -7.600 1.041 1.00 88.94 198 HIS A CA 1
ATOM 1670 C C . HIS A 1 198 ? -9.344 -8.583 1.312 1.00 88.94 198 HIS A C 1
ATOM 1672 O O . HIS A 1 198 ? -9.589 -9.711 1.746 1.00 88.94 198 HIS A O 1
ATOM 1678 N N . TRP A 1 199 ? -8.116 -8.141 1.083 1.00 90.31 199 TRP A N 1
ATOM 1679 C CA . TRP A 1 199 ? -6.951 -8.881 1.534 1.00 90.31 199 TRP A CA 1
ATOM 1680 C C . TRP A 1 199 ? -6.262 -8.089 2.638 1.00 90.31 199 TRP A C 1
ATOM 1682 O O . TRP A 1 199 ? -6.179 -6.858 2.599 1.00 90.31 199 TRP A O 1
ATOM 1692 N N . VAL A 1 200 ? -5.825 -8.812 3.665 1.00 94.31 200 VAL A N 1
ATOM 1693 C CA . VAL A 1 200 ? -5.206 -8.222 4.847 1.00 94.31 200 VAL A CA 1
ATOM 1694 C C . VAL A 1 200 ? -3.700 -8.269 4.667 1.00 94.31 200 VAL A C 1
ATOM 1696 O O . VAL A 1 200 ? -3.113 -9.349 4.582 1.00 94.31 200 VAL A O 1
ATOM 1699 N N . LEU A 1 201 ? -3.064 -7.103 4.630 1.00 96.25 201 LEU A N 1
ATOM 1700 C CA . LEU A 1 201 ? -1.613 -7.020 4.620 1.00 96.25 201 LEU A CA 1
ATOM 1701 C C . LEU A 1 201 ? -1.097 -7.203 6.052 1.00 96.25 201 LEU A C 1
ATOM 1703 O O . LEU A 1 201 ? -1.075 -6.263 6.844 1.00 96.25 201 LEU A O 1
ATOM 1707 N N . THR A 1 202 ? -0.706 -8.436 6.366 1.00 96.00 202 THR A N 1
ATOM 1708 C CA . THR A 1 202 ? -0.178 -8.831 7.678 1.00 96.00 202 THR A CA 1
ATOM 1709 C C . THR A 1 202 ? 1.346 -8.791 7.720 1.00 96.00 202 THR A C 1
ATOM 1711 O O . THR A 1 202 ? 2.020 -8.865 6.684 1.00 96.00 202 THR A O 1
ATOM 1714 N N . LYS A 1 203 ? 1.914 -8.798 8.932 1.00 94.19 203 LYS A N 1
ATOM 1715 C CA . LYS A 1 203 ? 3.354 -9.015 9.143 1.00 94.19 203 LYS A CA 1
ATOM 1716 C C . LYS A 1 203 ? 3.902 -10.223 8.391 1.00 94.19 203 LYS A C 1
ATOM 1718 O O . LYS A 1 203 ? 4.909 -10.106 7.696 1.00 94.19 203 LYS A O 1
ATOM 1723 N N . GLN A 1 204 ? 3.239 -11.371 8.493 1.00 92.69 204 GLN A N 1
ATOM 1724 C CA . GLN A 1 204 ? 3.696 -12.595 7.840 1.00 92.69 204 GLN A CA 1
ATOM 1725 C C . GLN A 1 204 ? 3.737 -12.450 6.316 1.00 92.69 204 GLN A C 1
ATOM 1727 O O . GLN A 1 204 ? 4.699 -12.880 5.668 1.00 92.69 204 GLN A O 1
ATOM 1732 N N . LEU A 1 205 ? 2.713 -11.826 5.736 1.00 92.81 205 LEU A N 1
ATOM 1733 C CA . LEU A 1 205 ? 2.634 -11.614 4.298 1.00 92.81 205 LEU A CA 1
ATOM 1734 C C . LEU A 1 205 ? 3.721 -10.639 3.825 1.00 92.81 205 LEU A C 1
ATOM 1736 O O . LEU A 1 205 ? 4.390 -10.902 2.827 1.00 92.81 205 LEU A O 1
ATOM 1740 N N . ALA A 1 206 ? 3.993 -9.575 4.583 1.00 94.19 206 ALA A N 1
ATOM 1741 C CA . ALA A 1 206 ? 5.098 -8.660 4.299 1.00 94.19 206 ALA A CA 1
ATOM 1742 C C . ALA A 1 206 ? 6.489 -9.311 4.482 1.00 94.19 206 ALA A C 1
ATOM 1744 O O . ALA A 1 206 ? 7.442 -8.991 3.766 1.00 94.19 206 ALA A O 1
ATOM 1745 N N . GLU A 1 207 ? 6.640 -10.261 5.404 1.00 92.81 207 GLU A N 1
ATOM 1746 C CA . GLU A 1 207 ? 7.897 -10.991 5.609 1.00 92.81 207 GLU A CA 1
ATOM 1747 C C . GLU A 1 207 ? 8.172 -12.012 4.496 1.00 92.81 207 GLU A C 1
ATOM 1749 O O . GLU A 1 207 ? 9.313 -12.141 4.041 1.00 92.81 207 GLU A O 1
ATOM 1754 N N . THR A 1 208 ? 7.136 -12.704 4.018 1.00 90.50 208 THR A N 1
ATOM 1755 C CA . THR A 1 208 ? 7.282 -13.871 3.130 1.00 90.50 208 THR A CA 1
ATOM 1756 C C . THR A 1 208 ? 6.902 -13.616 1.671 1.00 90.50 208 THR A C 1
ATOM 1758 O O . THR A 1 208 ? 7.371 -14.341 0.791 1.00 90.50 208 THR A O 1
ATOM 1761 N N . GLY A 1 209 ? 6.064 -12.611 1.401 1.00 87.88 209 GLY A N 1
ATOM 1762 C CA . GLY A 1 209 ? 5.484 -12.335 0.084 1.00 87.88 209 GLY A CA 1
ATOM 1763 C C . GLY A 1 209 ? 4.462 -13.377 -0.391 1.00 87.88 209 GLY A C 1
ATOM 1764 O O . GLY A 1 209 ? 4.175 -13.434 -1.589 1.00 87.88 209 GLY A O 1
ATOM 1765 N N . LYS A 1 210 ? 3.959 -14.240 0.505 1.00 81.56 210 LYS A N 1
ATOM 1766 C CA . LYS A 1 210 ? 3.062 -15.360 0.179 1.00 81.56 210 LYS A CA 1
ATOM 1767 C C . LYS A 1 210 ? 1.878 -15.427 1.141 1.00 81.56 210 LYS A C 1
ATOM 1769 O O . LYS A 1 210 ? 2.077 -15.348 2.351 1.00 81.56 210 LYS A O 1
ATOM 1774 N N . GLU A 1 211 ? 0.679 -15.601 0.589 1.00 67.38 211 GLU A N 1
ATOM 1775 C CA . GLU A 1 211 ? -0.516 -15.995 1.348 1.00 67.38 211 GLU A CA 1
ATOM 1776 C C . GLU A 1 211 ? -0.386 -17.471 1.775 1.00 67.38 211 GLU A C 1
ATOM 1778 O O . GLU A 1 211 ? 0.228 -18.264 1.050 1.00 67.38 211 GLU A O 1
ATOM 1783 N N . GLU A 1 212 ? -0.897 -17.822 2.961 1.00 56.28 212 GLU A N 1
ATOM 1784 C CA . GLU A 1 212 ? -0.934 -19.211 3.462 1.00 56.28 212 GLU A CA 1
ATOM 1785 C C . GLU A 1 212 ? -1.975 -20.083 2.748 1.00 56.28 212 GLU A C 1
ATOM 1787 O O . GLU A 1 212 ? -3.090 -19.587 2.466 1.00 56.28 212 GLU A O 1
#

Secondary structure (DSSP, 8-state):
---EEEEEEEETTSBEEEEEEEE-GGGTHHHHHHHHHHHHSPPP--TTS-TTS-GGGHHHHHTS-----SHHHHHHHHHGGGSSSS-HHHHHHHHTTSTTEEEEGGGHHHHHHHHHHH--SSSS-SHHHHHHHHHHHTT-TTEEEEEEEETTS--TTEEEEEEETTSTTTTTS-EE-TTTSEEEEEEEPBTTT--SPPEE--HHHHHHS---

Sequence (212 aa):
MMSYTEIYAIHKNGDVRLYEENKNSWRWSPQIWGELEERHLPVLRPRFVPNYIKDEQVEEYLGYKPKRHGPDDLKEVWNLFSTDKVNSVERWVLGSTYDNVIVMKEDFEDLIKAYRSFYQEENGTSLLELADIYEKMQKDDDIIGVAWSISLIGNPWLDIEWVDESHPEFDEYNVYDEEDGLAQIDVPYNIFESEKKHWVLTKQLAETGKEE

Foldseek 3Di:
DWKWKFKWFQFPQQFTHGDDIGTHCCQAQVLLLQVLCVQFNQQDDDPPPDPVQDSVCRCVVVVHRDDQDDPVSSVVSLCCLQDPRDALLSNLRSVLPDPQEKEFLVALVVSLVSLVPVDPDPDGHCSPVVSVSSVVVNPDPGTGIMHMDIRVDDDPQWDWDWAAPPDPCCPPAAPDDPPPRTGIHTDGGGRVPDPDDHDYDHSVCSHNVDDD